Protein AF-A0A1B9LQI2-F1 (afdb_monomer)

Radius of gyration: 44.25 Å; Cα contacts (8 Å, |Δi|>4): 210; chains: 1; bounding box: 70×58×114 Å

Foldseek 3Di:
DEEAEEEDEPVCQVCVVVVNDFKDKDQCPPVDDQFYKYWYFYAYPVRDGPVDTFIWGQHDKDDDCVPDPPRMIMTGIDGPVPPPPPDPPPPPVNVVVVVVQVVQVWDDPDPPDTDGPDDDPPPPCVVVVVVVVVCVCPPLLVVLLVVLVVLVVVLVVVVVDPPPDDDDDDDDPSVVCVVVSNVVSVVSNVPDD

Mean predicted aligned error: 19.71 Å

Nearest PDB structures (foldseek):
  3iuw-assembly1_A  TM=9.627E-01  e=7.966E-10  Enterococcus faecalis V583
  5x11-assembly4_G  TM=3.127E-01  e=9.256E+00  Bacillus spizizenii str. W23
  5x11-assembly2_E  TM=3.122E-01  e=8.114E+00  Bacillus spizizenii str. W23

Secondary structure (DSSP, 8-state):
--EEEEEEEHHHHHHHHTT---EEEEE-TT---TT-EEEEEEE-TTS-EEEEEEEEEEEEEE--TTTS-TTEEEEEEEEHHHHSS------HHHHHHHHHHHHTT-B--SSS-PBP-PPSPP-TTHHHHHHHHHHHHTSHHHHHHHHHHHHHHHHHHHHH---S---SSS--HHHHTHHHHHHHHHHHHH---

Structure (mmCIF, N/CA/C/O backbone):
data_AF-A0A1B9LQI2-F1
#
_entry.id   AF-A0A1B9LQI2-F1
#
loop_
_atom_site.group_PDB
_atom_site.id
_atom_site.type_symbol
_atom_site.label_atom_id
_atom_site.label_alt_id
_atom_site.label_comp_id
_atom_site.label_asym_id
_atom_site.label_entity_id
_atom_site.label_seq_id
_atom_site.pdbx_PDB_ins_code
_atom_site.Cartn_x
_atom_site.Cartn_y
_atom_site.Cartn_z
_atom_site.occupancy
_atom_site.B_iso_or_equiv
_atom_site.auth_seq_id
_atom_site.auth_comp_id
_atom_site.auth_asym_id
_atom_site.auth_atom_id
_atom_site.pdbx_PDB_model_num
ATOM 1 N N . MET A 1 1 ? 12.507 -16.872 -17.945 1.00 84.25 1 MET A N 1
ATOM 2 C CA . MET A 1 1 ? 12.193 -16.373 -16.600 1.00 84.25 1 MET A CA 1
ATOM 3 C C . MET A 1 1 ? 13.495 -16.280 -15.840 1.00 84.25 1 MET A C 1
ATOM 5 O O . MET A 1 1 ? 14.092 -17.310 -15.546 1.00 84.25 1 MET A O 1
ATOM 9 N N . THR A 1 2 ? 13.942 -15.056 -15.605 1.00 96.06 2 THR A N 1
ATOM 10 C CA . THR A 1 2 ? 15.149 -14.733 -14.842 1.00 96.06 2 THR A CA 1
ATOM 11 C C . THR A 1 2 ? 14.741 -13.987 -13.575 1.00 96.06 2 THR A C 1
ATOM 13 O O . THR A 1 2 ? 13.750 -13.257 -13.581 1.00 96.06 2 THR A O 1
ATOM 16 N N . THR A 1 3 ? 15.487 -14.176 -12.489 1.00 97.19 3 THR A N 1
ATOM 17 C CA . THR A 1 3 ? 15.272 -13.447 -11.234 1.00 97.19 3 THR A CA 1
ATOM 18 C C . THR A 1 3 ? 16.274 -12.306 -11.121 1.00 97.19 3 THR A C 1
ATOM 20 O O . THR A 1 3 ? 17.477 -12.525 -11.244 1.00 97.19 3 THR A O 1
ATOM 23 N N . HIS A 1 4 ? 15.782 -11.098 -10.857 1.00 97.44 4 HIS A N 1
ATOM 24 C CA . HIS A 1 4 ? 16.580 -9.882 -10.733 1.00 97.44 4 HIS A CA 1
ATOM 25 C C . HIS A 1 4 ? 16.456 -9.312 -9.319 1.00 97.44 4 HIS A C 1
ATOM 27 O O . HIS A 1 4 ? 15.359 -8.966 -8.880 1.00 97.44 4 HIS A O 1
ATOM 33 N N . GLU A 1 5 ? 17.575 -9.173 -8.609 1.00 97.12 5 GLU A N 1
ATOM 34 C CA . GLU A 1 5 ? 17.610 -8.471 -7.322 1.00 97.12 5 GLU A CA 1
ATOM 35 C C . GLU A 1 5 ? 17.774 -6.967 -7.533 1.00 97.12 5 GLU A C 1
ATOM 37 O O . GLU A 1 5 ? 18.750 -6.501 -8.129 1.00 97.12 5 GLU A O 1
ATOM 42 N N . LEU A 1 6 ? 16.830 -6.188 -7.014 1.00 97.19 6 LEU A N 1
ATOM 43 C CA . LEU A 1 6 ? 16.778 -4.743 -7.190 1.00 97.19 6 LEU A CA 1
ATOM 44 C C . LEU A 1 6 ? 16.562 -4.052 -5.847 1.00 97.19 6 LEU A C 1
ATOM 46 O O . LEU A 1 6 ? 15.897 -4.570 -4.959 1.00 97.19 6 LEU A O 1
ATOM 50 N N . LYS A 1 7 ? 17.107 -2.847 -5.693 1.00 97.38 7 LYS A N 1
ATOM 51 C CA . LYS A 1 7 ? 16.813 -1.984 -4.541 1.00 97.38 7 LYS A CA 1
ATOM 52 C C . LYS A 1 7 ? 15.539 -1.180 -4.786 1.00 97.38 7 LYS A C 1
ATOM 54 O O . LYS A 1 7 ? 15.323 -0.738 -5.914 1.00 97.38 7 LYS A O 1
ATOM 59 N N . ILE A 1 8 ? 14.760 -0.928 -3.740 1.00 97.56 8 ILE A N 1
ATOM 60 C CA . ILE A 1 8 ? 13.604 -0.023 -3.742 1.00 97.56 8 ILE A CA 1
ATOM 61 C C . ILE A 1 8 ? 13.609 0.810 -2.461 1.00 97.56 8 ILE A C 1
ATOM 63 O O . ILE A 1 8 ? 13.867 0.290 -1.381 1.00 97.56 8 ILE A O 1
ATOM 67 N N . LYS A 1 9 ? 13.347 2.113 -2.568 1.00 96.44 9 LYS A N 1
ATOM 68 C CA . LYS A 1 9 ? 13.274 2.987 -1.391 1.00 96.44 9 LYS A CA 1
ATOM 69 C C . LYS A 1 9 ? 12.081 2.611 -0.508 1.00 96.44 9 LYS A C 1
ATOM 71 O O . LYS A 1 9 ? 11.015 2.297 -1.041 1.00 96.44 9 LYS A O 1
ATOM 76 N N . SER A 1 10 ? 12.232 2.743 0.810 1.00 93.88 10 SER A N 1
ATOM 77 C CA . SER A 1 10 ? 11.154 2.523 1.788 1.00 93.88 10 SER A CA 1
ATOM 78 C C . SER A 1 10 ? 9.843 3.238 1.448 1.00 93.88 10 SER A C 1
ATOM 80 O O . SER A 1 10 ? 8.774 2.661 1.627 1.00 93.88 10 SER A O 1
ATOM 82 N N . GLU A 1 11 ? 9.912 4.452 0.886 1.00 93.25 11 GLU A N 1
ATOM 83 C CA . GLU A 1 11 ? 8.728 5.238 0.496 1.00 93.25 11 GLU A CA 1
ATOM 84 C C . GLU A 1 11 ? 7.817 4.521 -0.517 1.00 93.25 11 GLU A C 1
ATOM 86 O O . GLU A 1 11 ? 6.607 4.701 -0.469 1.00 93.25 11 GLU A O 1
ATOM 91 N N . TYR A 1 12 ? 8.371 3.665 -1.385 1.00 95.31 12 TYR A N 1
ATOM 92 C CA . TYR A 1 12 ? 7.601 2.916 -2.387 1.00 95.31 12 TYR A CA 1
ATOM 93 C C . TYR A 1 12 ? 7.418 1.442 -2.030 1.00 95.31 12 TYR A C 1
ATOM 95 O O . TYR A 1 12 ? 6.529 0.785 -2.569 1.00 95.31 12 TYR A O 1
ATOM 103 N N . PHE A 1 13 ? 8.269 0.900 -1.155 1.00 95.44 13 PHE A N 1
ATOM 104 C CA . PHE A 1 13 ? 8.272 -0.520 -0.813 1.00 95.44 13 PHE A CA 1
ATOM 105 C C . PHE A 1 13 ? 6.907 -0.981 -0.293 1.00 95.44 13 PHE A C 1
ATOM 107 O O . PHE A 1 13 ? 6.336 -1.948 -0.802 1.00 95.44 13 PHE A O 1
ATOM 114 N N . MET A 1 14 ? 6.344 -0.242 0.667 1.00 92.94 14 MET A N 1
ATOM 115 C CA . MET A 1 14 ? 5.053 -0.591 1.260 1.00 92.94 14 MET A CA 1
ATOM 116 C C . MET A 1 14 ? 3.894 -0.511 0.269 1.00 92.94 14 MET A C 1
ATOM 118 O O . MET A 1 14 ? 2.940 -1.272 0.412 1.00 92.94 14 MET A O 1
ATOM 122 N N . ASP A 1 15 ? 3.968 0.351 -0.744 1.00 94.62 15 ASP A N 1
ATOM 123 C CA . ASP A 1 15 ? 2.927 0.447 -1.769 1.00 94.62 15 ASP A CA 1
ATOM 124 C C . ASP A 1 15 ? 2.961 -0.744 -2.725 1.00 94.62 15 ASP A C 1
ATOM 126 O O . ASP A 1 15 ? 1.906 -1.195 -3.168 1.00 94.62 15 ASP A O 1
ATOM 130 N N . VAL A 1 16 ? 4.146 -1.297 -3.009 1.00 94.62 16 VAL A N 1
ATOM 131 C CA . VAL A 1 16 ? 4.265 -2.554 -3.764 1.00 94.62 16 VAL A CA 1
ATOM 132 C C . VAL A 1 16 ? 3.727 -3.720 -2.935 1.00 94.62 16 VAL A C 1
ATOM 134 O O . VAL A 1 16 ? 2.929 -4.509 -3.433 1.00 94.62 16 VAL A O 1
ATOM 137 N N . VAL A 1 17 ? 4.099 -3.807 -1.651 1.00 91.38 17 VAL A N 1
ATOM 138 C CA . VAL A 1 17 ? 3.619 -4.862 -0.736 1.00 91.38 17 VAL A CA 1
ATOM 139 C C . VAL A 1 17 ? 2.097 -4.822 -0.569 1.00 91.38 17 VAL A C 1
ATOM 141 O O . VAL A 1 17 ? 1.452 -5.867 -0.546 1.00 91.38 17 VAL A O 1
ATOM 144 N N . LYS A 1 18 ? 1.508 -3.624 -0.483 1.00 89.62 18 LYS A N 1
ATOM 145 C CA . LYS A 1 18 ? 0.052 -3.415 -0.392 1.00 89.62 18 LYS A CA 1
ATOM 146 C C . LYS A 1 18 ? -0.673 -3.533 -1.733 1.00 89.62 18 LYS A C 1
ATOM 148 O O . LYS A 1 18 ? -1.874 -3.288 -1.781 1.00 89.62 18 LYS A O 1
ATOM 153 N N . ASP A 1 19 ? 0.040 -3.877 -2.804 1.00 90.69 19 ASP A N 1
ATOM 154 C CA . ASP A 1 19 ? -0.514 -4.030 -4.149 1.00 90.69 19 ASP A CA 1
ATOM 155 C C . ASP A 1 19 ? -1.118 -2.732 -4.734 1.00 90.69 19 ASP A C 1
ATOM 157 O O . ASP A 1 19 ? -1.945 -2.768 -5.641 1.00 90.69 19 ASP A O 1
ATOM 161 N N . ILE A 1 20 ? -0.689 -1.571 -4.226 1.00 93.56 20 ILE A N 1
ATOM 162 C CA . ILE A 1 20 ? -1.109 -0.233 -4.675 1.00 93.56 20 ILE A CA 1
ATOM 163 C C . ILE A 1 20 ? -0.245 0.216 -5.858 1.00 93.56 20 ILE A C 1
ATOM 165 O O . ILE A 1 20 ? -0.753 0.695 -6.872 1.00 93.56 20 ILE A O 1
ATOM 169 N N . LYS A 1 21 ? 1.076 0.049 -5.748 1.00 94.88 21 LYS A N 1
ATOM 170 C CA . LYS A 1 21 ? 2.028 0.390 -6.808 1.00 94.88 21 LYS A CA 1
ATOM 171 C C . LYS A 1 21 ? 2.207 -0.802 -7.746 1.00 94.88 21 LYS A C 1
ATOM 173 O O . LYS A 1 21 ? 2.798 -1.811 -7.376 1.00 94.88 21 LYS A O 1
ATOM 178 N N . LYS A 1 22 ? 1.725 -0.642 -8.980 1.00 95.81 22 LYS A N 1
ATOM 179 C CA . LYS A 1 22 ? 1.676 -1.687 -10.021 1.00 95.81 22 LYS A CA 1
ATOM 180 C C . LYS A 1 22 ? 2.696 -1.536 -11.147 1.00 95.81 22 LYS A C 1
ATOM 182 O O . LYS A 1 22 ? 2.721 -2.349 -12.065 1.00 95.81 22 LYS A O 1
ATOM 187 N N . ALA A 1 23 ? 3.521 -0.495 -11.108 1.00 96.69 23 ALA A N 1
ATOM 188 C CA . ALA A 1 23 ? 4.497 -0.219 -12.154 1.00 96.69 23 ALA A CA 1
ATOM 189 C C . ALA A 1 23 ? 5.829 0.239 -11.562 1.00 96.69 23 ALA A C 1
ATOM 191 O O . ALA A 1 23 ? 5.850 0.984 -10.579 1.00 96.69 23 ALA A O 1
ATOM 192 N N . GLU A 1 24 ? 6.930 -0.168 -12.189 1.00 96.62 24 GLU A N 1
ATOM 193 C CA . GLU A 1 24 ? 8.293 0.202 -11.827 1.00 96.62 24 GLU A CA 1
ATOM 194 C C . GLU A 1 24 ? 9.063 0.683 -13.059 1.00 96.62 24 GLU A C 1
ATOM 196 O O . GLU A 1 24 ? 9.094 0.006 -14.078 1.00 96.62 24 GLU A O 1
ATOM 201 N N . ILE A 1 25 ? 9.702 1.848 -12.969 1.00 97.06 25 ILE A N 1
ATOM 202 C CA . ILE A 1 25 ? 10.502 2.404 -14.067 1.00 97.06 25 ILE A CA 1
ATOM 203 C C . ILE A 1 25 ? 11.969 2.055 -13.826 1.00 97.06 25 ILE A C 1
ATOM 205 O O . ILE A 1 25 ? 12.507 2.330 -12.750 1.00 97.06 25 ILE A O 1
ATOM 209 N N . ARG A 1 26 ? 12.629 1.451 -14.818 1.00 97.44 26 ARG A N 1
ATOM 210 C CA . ARG A 1 26 ? 14.031 1.019 -14.726 1.00 97.44 26 ARG A CA 1
ATOM 211 C C . ARG A 1 26 ? 14.768 1.241 -16.032 1.00 97.44 26 ARG A C 1
ATOM 213 O O . ARG A 1 26 ? 14.195 1.077 -17.098 1.00 97.44 26 ARG A O 1
ATOM 220 N N . TYR A 1 27 ? 16.058 1.543 -15.934 1.00 97.56 27 TYR A N 1
ATOM 221 C CA . TYR A 1 27 ? 16.954 1.420 -17.077 1.00 97.56 27 TYR A CA 1
ATOM 222 C C . TYR A 1 27 ? 17.078 -0.063 -17.455 1.00 97.56 27 TYR A C 1
ATOM 224 O O . TYR A 1 27 ? 17.241 -0.903 -16.568 1.00 97.56 27 TYR A O 1
ATOM 232 N N . ASN A 1 28 ? 16.963 -0.393 -18.739 1.00 97.00 28 ASN A N 1
ATOM 233 C CA . ASN A 1 28 ? 16.928 -1.766 -19.240 1.00 97.00 28 ASN A CA 1
ATOM 234 C C . ASN A 1 28 ? 18.340 -2.354 -19.443 1.00 97.00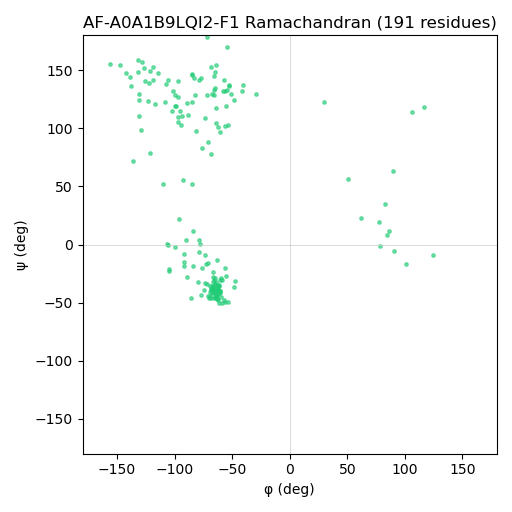 28 ASN A C 1
ATOM 236 O O . ASN A 1 28 ? 18.672 -2.881 -20.501 1.00 97.00 28 ASN A O 1
ATOM 240 N N . ASP A 1 29 ? 19.181 -2.286 -18.409 1.00 96.69 29 ASP A N 1
ATOM 241 C CA . ASP A 1 29 ? 20.528 -2.883 -18.366 1.00 96.69 29 ASP A CA 1
ATOM 242 C C . ASP A 1 29 ? 20.525 -4.413 -18.240 1.00 96.69 29 ASP A C 1
ATOM 244 O O . ASP A 1 29 ? 21.543 -5.065 -18.470 1.00 96.69 29 ASP A O 1
ATOM 248 N N . ARG A 1 30 ? 19.388 -4.988 -17.844 1.00 95.94 30 ARG A N 1
ATOM 249 C CA . ARG A 1 30 ? 19.225 -6.422 -17.570 1.00 95.94 30 ARG A CA 1
ATOM 250 C C . ARG A 1 30 ? 18.434 -7.165 -18.645 1.00 95.94 30 ARG A C 1
ATOM 252 O O . ARG A 1 30 ? 18.239 -8.371 -18.502 1.00 95.94 30 ARG A O 1
ATOM 259 N N . ASN A 1 31 ? 17.997 -6.471 -19.702 1.00 96.00 31 ASN A N 1
ATOM 260 C CA . ASN A 1 31 ? 17.123 -7.014 -20.744 1.00 96.00 31 ASN A CA 1
ATOM 261 C C . ASN A 1 31 ? 15.883 -7.701 -20.140 1.00 96.00 31 ASN A C 1
ATOM 263 O O . ASN A 1 31 ? 15.671 -8.900 -20.343 1.00 96.00 31 ASN A O 1
ATOM 267 N N . TYR A 1 32 ? 15.121 -6.954 -19.333 1.00 97.44 32 TYR A N 1
ATOM 268 C CA . TYR A 1 32 ? 13.946 -7.471 -18.628 1.00 97.44 32 TYR A CA 1
ATOM 269 C C . TYR A 1 32 ? 12.938 -8.069 -19.608 1.00 97.44 32 TYR A C 1
ATOM 271 O O . TYR A 1 32 ? 12.700 -7.521 -20.685 1.00 97.44 32 TYR A O 1
ATOM 279 N N . LYS A 1 33 ? 12.304 -9.175 -19.215 1.00 97.69 33 LYS A N 1
ATOM 280 C CA . LYS A 1 33 ? 11.271 -9.837 -20.018 1.00 97.69 33 LYS A CA 1
ATOM 281 C C . LYS A 1 33 ? 9.995 -10.049 -19.221 1.00 97.69 33 LYS A C 1
ATOM 283 O O . LYS A 1 33 ? 10.018 -10.218 -18.004 1.00 97.69 33 LYS A O 1
ATOM 288 N N . VAL A 1 34 ? 8.869 -10.088 -19.930 1.00 97.44 34 VAL A N 1
ATOM 289 C CA . VAL A 1 34 ? 7.602 -10.542 -19.347 1.00 97.44 34 VAL A CA 1
ATOM 290 C C . VAL A 1 34 ? 7.793 -11.952 -18.784 1.00 97.44 34 VAL A C 1
ATOM 292 O O . VAL A 1 34 ? 8.366 -12.827 -19.435 1.00 97.44 34 VAL A O 1
ATOM 295 N N . GLY A 1 35 ? 7.334 -12.152 -17.553 1.00 95.88 35 GLY A N 1
ATOM 296 C CA . GLY A 1 35 ? 7.522 -13.372 -16.780 1.00 95.88 35 GLY A CA 1
ATOM 297 C C . GLY A 1 35 ? 8.778 -13.394 -15.907 1.00 95.88 35 GLY A C 1
ATOM 298 O O . GLY A 1 35 ? 8.939 -14.345 -15.150 1.00 95.88 35 GLY A O 1
ATOM 299 N N . ASP A 1 36 ? 9.661 -12.393 -15.975 1.00 97.50 36 ASP A N 1
ATOM 300 C CA . ASP A 1 36 ? 10.794 -12.290 -15.050 1.00 97.50 36 ASP A CA 1
ATOM 301 C C . ASP A 1 36 ? 10.340 -11.975 -13.621 1.00 97.50 36 ASP A C 1
ATOM 303 O O . ASP A 1 36 ? 9.307 -11.342 -13.394 1.00 97.50 36 ASP A O 1
ATOM 307 N N . ILE A 1 37 ? 11.142 -12.405 -12.649 1.00 97.00 37 ILE A N 1
ATOM 308 C CA . ILE A 1 37 ? 10.896 -12.187 -11.225 1.00 97.00 37 ILE A CA 1
ATOM 309 C C . ILE A 1 37 ? 11.777 -11.037 -10.748 1.00 97.00 37 ILE A C 1
ATOM 311 O O . ILE A 1 37 ? 12.983 -11.037 -10.984 1.00 97.00 37 ILE A O 1
ATOM 315 N N . LEU A 1 38 ? 11.197 -10.079 -10.030 1.00 97.25 38 LEU A N 1
ATOM 316 C CA . LEU A 1 38 ? 11.942 -9.028 -9.345 1.00 97.25 38 LEU A CA 1
ATOM 317 C C . LEU A 1 38 ? 11.888 -9.276 -7.839 1.00 97.25 38 LEU A C 1
ATOM 319 O O . LEU A 1 38 ? 10.807 -9.329 -7.248 1.00 97.25 38 LEU A O 1
ATOM 323 N N . VAL A 1 39 ? 13.057 -9.398 -7.216 1.00 96.69 39 VAL A N 1
ATOM 324 C CA . VAL A 1 39 ? 13.205 -9.384 -5.758 1.00 96.69 39 VAL A CA 1
ATOM 325 C C . VAL A 1 39 ? 13.586 -7.966 -5.361 1.00 96.69 39 VAL A C 1
ATOM 327 O O . VAL A 1 39 ? 14.702 -7.510 -5.617 1.00 96.69 39 VAL A O 1
ATOM 330 N N . LEU A 1 40 ? 12.631 -7.239 -4.789 1.00 97.25 40 LEU A N 1
ATOM 331 C CA . LEU A 1 40 ? 12.806 -5.847 -4.404 1.00 97.25 40 LEU A CA 1
ATOM 332 C C . LEU A 1 40 ? 13.241 -5.781 -2.940 1.00 97.25 40 LEU A C 1
ATOM 334 O O . LEU A 1 40 ? 12.454 -6.077 -2.046 1.00 97.25 40 LEU A O 1
ATOM 338 N N . HIS A 1 41 ? 14.485 -5.381 -2.702 1.00 97.75 41 HIS A N 1
ATOM 339 C CA . HIS A 1 41 ? 15.047 -5.162 -1.373 1.00 97.75 41 HIS A CA 1
ATOM 340 C C . HIS A 1 41 ? 14.805 -3.724 -0.935 1.00 97.75 41 HIS A C 1
ATOM 342 O O . HIS A 1 41 ? 15.265 -2.785 -1.595 1.00 97.75 41 HIS A O 1
ATOM 348 N N . GLU A 1 42 ? 14.125 -3.559 0.193 1.00 98.12 42 GLU A N 1
ATOM 349 C CA . GLU A 1 42 ? 13.905 -2.251 0.788 1.00 98.12 42 GLU A CA 1
ATOM 350 C C . GLU A 1 42 ? 15.237 -1.629 1.230 1.00 98.12 42 GLU A C 1
ATOM 352 O O . GLU A 1 42 ? 16.077 -2.285 1.858 1.00 98.12 42 GLU A O 1
ATOM 357 N N . ILE A 1 43 ? 15.417 -0.348 0.901 1.00 97.62 43 ILE A N 1
ATOM 358 C CA . ILE A 1 43 ? 16.516 0.481 1.390 1.00 97.62 43 ILE A CA 1
ATOM 359 C C . ILE A 1 43 ? 16.009 1.679 2.191 1.00 97.62 43 ILE A C 1
ATOM 361 O O . ILE A 1 43 ? 15.020 2.312 1.811 1.00 97.62 43 ILE A O 1
ATOM 365 N N . ASP A 1 44 ? 16.738 2.006 3.257 1.00 94.50 44 ASP A N 1
ATOM 366 C CA . ASP A 1 44 ? 16.513 3.193 4.079 1.00 94.50 44 ASP A CA 1
ATOM 367 C C . ASP A 1 44 ? 16.930 4.493 3.354 1.00 94.50 44 ASP A C 1
ATOM 369 O O . ASP A 1 44 ? 17.443 4.486 2.229 1.00 94.50 44 ASP A O 1
ATOM 373 N N . GLY A 1 45 ? 16.732 5.639 4.016 1.00 93.56 45 GLY A N 1
ATOM 374 C CA . GLY A 1 45 ? 17.133 6.953 3.492 1.00 93.56 45 GLY A CA 1
ATOM 375 C C . GLY A 1 45 ? 18.645 7.128 3.284 1.00 93.56 45 GLY A C 1
ATOM 376 O O . GLY A 1 45 ? 19.059 8.061 2.600 1.00 93.56 45 GLY A O 1
ATOM 377 N N . HIS A 1 46 ? 19.465 6.229 3.829 1.00 93.50 46 HIS A N 1
ATOM 378 C CA . HIS A 1 46 ? 20.920 6.206 3.680 1.00 93.50 46 HIS A CA 1
ATOM 379 C C . HIS A 1 46 ? 21.388 5.194 2.617 1.00 93.50 46 HIS A C 1
ATOM 381 O O . HIS A 1 46 ? 22.579 5.111 2.323 1.00 93.50 46 HIS A O 1
ATOM 387 N N . GLY A 1 47 ? 20.462 4.450 2.002 1.00 91.75 47 GLY A N 1
ATOM 388 C CA . GLY A 1 47 ? 20.741 3.459 0.965 1.00 91.75 47 GLY A CA 1
ATOM 389 C C . GLY A 1 47 ? 21.130 2.070 1.482 1.00 91.75 47 GLY A C 1
ATOM 390 O O . GLY A 1 47 ? 21.509 1.209 0.671 1.00 91.75 47 GLY A O 1
ATOM 391 N N . ASN A 1 48 ? 21.021 1.832 2.792 1.00 95.06 48 ASN A N 1
ATOM 392 C CA . ASN A 1 48 ? 21.285 0.539 3.415 1.00 95.06 48 ASN A CA 1
ATOM 393 C C . ASN A 1 48 ? 20.058 -0.363 3.303 1.00 95.06 48 ASN A C 1
ATOM 395 O O . ASN A 1 48 ? 18.927 0.099 3.424 1.00 95.06 48 ASN A O 1
ATOM 399 N N . ARG A 1 49 ? 20.276 -1.666 3.097 1.00 95.31 49 ARG A N 1
ATOM 400 C CA . ARG A 1 49 ? 19.184 -2.647 3.115 1.00 95.31 49 ARG A CA 1
ATOM 401 C C . ARG A 1 49 ? 18.606 -2.728 4.531 1.00 95.31 49 ARG A C 1
ATOM 403 O O . ARG A 1 49 ? 19.360 -2.951 5.473 1.00 95.31 49 ARG A O 1
ATOM 410 N N . THR A 1 50 ? 17.288 -2.610 4.666 1.00 95.81 50 THR A N 1
ATOM 411 C CA . THR A 1 50 ? 16.595 -2.769 5.963 1.00 95.81 50 THR A CA 1
ATOM 412 C C . THR A 1 50 ? 16.473 -4.239 6.377 1.00 95.81 50 THR A C 1
ATOM 414 O O . THR A 1 50 ? 16.270 -4.545 7.547 1.00 95.81 50 THR A O 1
ATOM 417 N N . GLY A 1 51 ? 16.597 -5.151 5.406 1.00 94.81 51 GLY A N 1
ATOM 418 C CA . GLY A 1 51 ? 16.337 -6.584 5.554 1.00 94.81 51 GLY A CA 1
ATOM 419 C C . GLY A 1 51 ? 14.978 -7.008 4.995 1.00 94.81 51 GLY A C 1
ATOM 420 O O . GLY A 1 51 ? 14.789 -8.187 4.704 1.00 94.81 51 GLY A O 1
ATOM 421 N N . ASN A 1 52 ? 14.062 -6.065 4.759 1.00 94.81 52 ASN A N 1
ATOM 422 C CA . ASN A 1 52 ? 12.778 -6.365 4.135 1.00 94.81 52 ASN A CA 1
ATOM 423 C C . ASN A 1 52 ? 12.929 -6.555 2.621 1.00 94.81 52 ASN A C 1
ATOM 425 O O . ASN A 1 52 ? 13.701 -5.858 1.952 1.00 94.81 52 ASN A O 1
ATOM 429 N N . GLN A 1 53 ? 12.159 -7.491 2.067 1.00 96.00 53 GLN A N 1
ATOM 430 C CA . GLN A 1 53 ? 12.079 -7.709 0.627 1.00 96.00 53 GLN A CA 1
ATOM 431 C C . GLN A 1 53 ? 10.691 -8.187 0.201 1.00 96.00 53 GLN A C 1
ATOM 433 O O . GLN A 1 53 ? 9.975 -8.812 0.983 1.00 96.00 53 GLN A O 1
ATOM 438 N N . CYS A 1 54 ? 10.326 -7.929 -1.051 1.00 94.31 54 CYS A N 1
ATOM 439 C CA . CYS A 1 54 ? 9.133 -8.494 -1.675 1.00 94.31 54 CYS A CA 1
ATOM 440 C C . CYS A 1 54 ? 9.460 -9.063 -3.059 1.00 94.31 54 CYS A C 1
ATOM 442 O O . CYS A 1 54 ? 10.484 -8.735 -3.660 1.00 94.31 54 CYS A O 1
ATOM 444 N N . THR A 1 55 ? 8.612 -9.970 -3.544 1.00 95.69 55 THR A N 1
ATOM 445 C CA . THR A 1 55 ? 8.814 -10.670 -4.817 1.00 95.69 55 THR A CA 1
ATOM 446 C C . THR A 1 55 ? 7.620 -10.450 -5.728 1.00 95.69 55 THR A C 1
ATOM 448 O O . THR A 1 55 ? 6.486 -10.781 -5.376 1.00 95.69 55 THR A O 1
ATOM 451 N N . VAL A 1 56 ? 7.895 -9.916 -6.913 1.00 95.81 56 VAL A N 1
ATOM 452 C CA . VAL A 1 56 ? 6.890 -9.602 -7.931 1.00 95.81 56 VAL A CA 1
ATOM 453 C C . VAL A 1 56 ? 7.278 -10.213 -9.272 1.00 95.81 56 VAL A C 1
ATOM 455 O O . VAL A 1 56 ? 8.451 -10.489 -9.517 1.00 95.81 56 VAL A O 1
ATOM 458 N N . ILE A 1 57 ? 6.296 -10.420 -10.144 1.00 96.69 57 ILE A N 1
ATOM 459 C CA . ILE A 1 57 ? 6.508 -10.833 -11.535 1.00 96.69 57 ILE A CA 1
ATOM 460 C C . ILE A 1 57 ? 6.259 -9.670 -12.475 1.00 96.69 57 ILE A C 1
ATOM 462 O O . ILE A 1 57 ? 5.315 -8.905 -12.282 1.00 96.69 57 ILE A O 1
ATOM 466 N N . VAL A 1 58 ? 7.081 -9.571 -13.512 1.00 97.44 58 VAL A N 1
ATOM 467 C CA . VAL A 1 58 ? 6.862 -8.645 -14.618 1.00 97.44 58 VAL A CA 1
ATOM 468 C C . VAL A 1 58 ? 5.723 -9.183 -15.482 1.00 97.44 58 VAL A C 1
ATOM 470 O O . VAL A 1 58 ? 5.881 -10.190 -16.170 1.00 97.44 58 VAL A O 1
ATOM 473 N N . SER A 1 59 ? 4.561 -8.538 -15.439 1.00 96.88 59 SER A N 1
ATOM 474 C CA . SER A 1 59 ? 3.374 -8.941 -16.204 1.00 96.88 59 SER A CA 1
ATOM 475 C C . SER A 1 59 ? 3.312 -8.299 -17.589 1.00 96.88 59 SER A C 1
ATOM 477 O O . SER A 1 59 ? 2.758 -8.886 -18.515 1.00 96.88 59 SER A O 1
ATOM 479 N N . HIS A 1 60 ? 3.905 -7.117 -17.744 1.00 97.81 60 HIS A N 1
ATOM 480 C CA . HIS A 1 60 ? 3.955 -6.366 -18.994 1.00 97.81 60 HIS A CA 1
ATOM 481 C C . HIS A 1 60 ? 5.162 -5.416 -18.986 1.00 97.81 60 HIS A C 1
ATOM 483 O O . HIS A 1 60 ? 5.647 -5.034 -17.920 1.00 97.81 60 HIS A O 1
ATOM 489 N N . ILE A 1 61 ? 5.655 -5.048 -20.170 1.00 98.00 61 ILE A N 1
ATOM 490 C CA . ILE A 1 61 ? 6.751 -4.090 -20.342 1.00 98.00 61 ILE A CA 1
ATOM 491 C C . ILE A 1 61 ? 6.329 -3.058 -21.382 1.00 98.00 61 ILE A C 1
ATOM 493 O O . ILE A 1 61 ? 5.987 -3.424 -22.502 1.00 98.00 61 ILE A O 1
ATOM 497 N N . LEU A 1 62 ? 6.383 -1.781 -21.006 1.00 97.56 62 LEU A N 1
ATOM 498 C CA . LEU A 1 62 ? 6.334 -0.668 -21.948 1.00 97.56 62 LEU A CA 1
ATOM 499 C C . LEU A 1 62 ? 7.762 -0.174 -22.193 1.00 97.56 62 LEU A C 1
ATOM 501 O O . LEU A 1 62 ? 8.432 0.275 -21.260 1.00 97.56 62 LEU A O 1
ATOM 505 N N . ASP A 1 63 ? 8.193 -0.256 -23.445 1.00 95.81 63 ASP A N 1
ATOM 506 C CA . ASP A 1 63 ? 9.461 0.268 -23.954 1.00 95.81 63 ASP A CA 1
ATOM 507 C C . ASP A 1 63 ? 9.134 1.261 -25.072 1.00 95.81 63 ASP A C 1
ATOM 509 O O . ASP A 1 63 ? 9.097 0.912 -26.251 1.00 95.81 63 ASP A O 1
ATOM 513 N N . ASP A 1 64 ? 8.743 2.469 -24.668 1.00 94.38 64 ASP A N 1
ATOM 514 C CA . ASP A 1 64 ? 8.300 3.523 -25.576 1.00 94.38 64 ASP A CA 1
ATOM 515 C C . ASP A 1 64 ? 9.020 4.828 -25.238 1.00 94.38 64 ASP A C 1
ATOM 517 O O . ASP A 1 64 ? 8.797 5.432 -24.184 1.00 94.38 64 ASP A O 1
ATOM 521 N N . THR A 1 65 ? 9.903 5.249 -26.141 1.00 92.19 65 THR A N 1
AT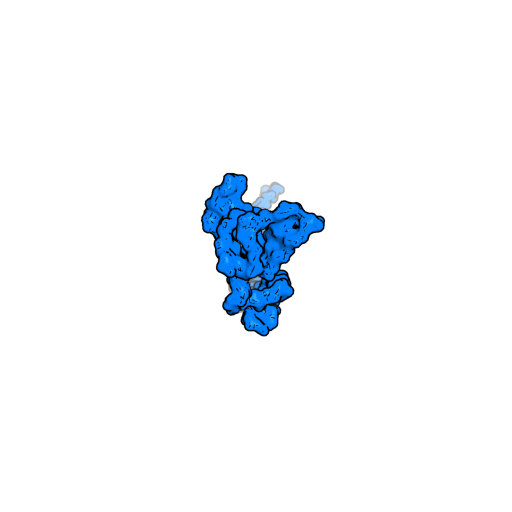OM 522 C CA . THR A 1 65 ? 10.744 6.437 -25.985 1.00 92.19 65 THR A CA 1
ATOM 523 C C . THR A 1 65 ? 9.979 7.752 -26.142 1.00 92.19 65 THR A C 1
ATOM 525 O O . THR A 1 65 ? 10.527 8.808 -25.826 1.00 92.19 65 THR A O 1
ATOM 528 N N . GLU A 1 66 ? 8.715 7.720 -26.583 1.00 94.69 66 GLU A N 1
ATOM 529 C CA . GLU A 1 66 ? 7.828 8.888 -26.560 1.00 94.69 66 GLU A CA 1
ATOM 530 C C . GLU A 1 66 ? 7.468 9.275 -25.117 1.00 94.69 66 GLU A C 1
ATOM 532 O O . GLU A 1 66 ? 7.429 10.457 -24.766 1.00 94.69 66 GLU A O 1
ATOM 537 N N . TYR A 1 67 ? 7.256 8.274 -24.257 1.00 93.62 67 TYR A N 1
ATOM 538 C CA . TYR A 1 67 ? 6.821 8.459 -22.869 1.00 93.62 67 TYR A CA 1
ATOM 539 C C . TYR A 1 67 ? 7.940 8.249 -21.845 1.00 93.62 67 TYR A C 1
ATOM 541 O O . TYR A 1 67 ? 7.854 8.739 -20.715 1.00 93.62 67 TYR A O 1
ATOM 549 N N . LEU A 1 68 ? 8.986 7.511 -22.215 1.00 95.50 68 LEU A N 1
ATOM 550 C CA . LEU A 1 68 ? 10.108 7.155 -21.355 1.00 95.50 68 LEU A CA 1
ATOM 551 C C . LEU A 1 68 ? 11.416 7.710 -21.917 1.00 95.50 68 LEU A C 1
ATOM 553 O O . LEU A 1 68 ? 11.591 7.899 -23.115 1.00 95.50 68 LEU A O 1
ATOM 557 N N . ARG A 1 69 ? 12.380 7.966 -21.029 1.00 95.81 69 ARG A N 1
ATOM 558 C CA . ARG A 1 69 ? 13.734 8.332 -21.465 1.00 95.81 69 ARG A CA 1
ATOM 559 C C . ARG A 1 69 ? 14.372 7.158 -22.200 1.00 95.81 69 ARG A C 1
ATOM 561 O O . ARG A 1 69 ? 14.138 6.010 -21.838 1.00 95.81 69 ARG A O 1
ATOM 568 N N . GLU A 1 70 ? 15.237 7.456 -23.163 1.00 95.75 70 GLU A N 1
ATOM 569 C CA . GLU A 1 70 ? 15.968 6.433 -23.911 1.00 95.75 70 GLU A CA 1
ATOM 570 C C . GLU A 1 70 ? 16.662 5.428 -22.972 1.00 95.75 70 GLU A C 1
ATOM 572 O O . GLU A 1 70 ? 17.325 5.802 -21.998 1.00 95.75 70 GLU A O 1
ATOM 577 N N . GLY A 1 71 ? 16.444 4.138 -23.240 1.00 94.69 71 GLY A N 1
ATOM 578 C CA . GLY A 1 71 ? 16.954 3.025 -22.439 1.00 94.69 71 GLY A CA 1
ATOM 579 C C . GLY A 1 71 ? 16.186 2.737 -21.143 1.00 94.69 71 GLY A C 1
ATOM 580 O O . GLY A 1 71 ? 16.549 1.795 -20.439 1.00 94.69 71 GLY A O 1
ATOM 581 N N . TYR A 1 72 ? 15.141 3.497 -20.803 1.00 97.56 72 TYR A N 1
ATOM 582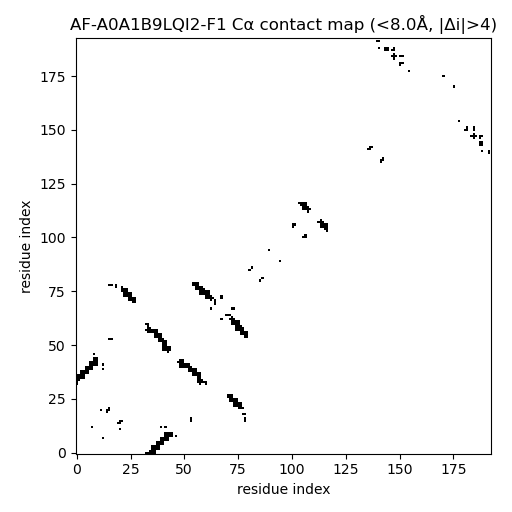 C CA . TYR A 1 72 ? 14.250 3.191 -19.681 1.00 97.56 72 TYR A CA 1
ATOM 583 C C . TYR A 1 72 ? 12.986 2.473 -20.140 1.00 97.56 72 TYR A C 1
ATOM 585 O O . TYR A 1 72 ? 12.362 2.846 -21.123 1.00 97.56 72 TYR A O 1
ATOM 593 N N . VAL A 1 73 ? 12.568 1.498 -19.339 1.00 98.00 73 VAL A N 1
ATOM 594 C CA . VAL A 1 73 ? 11.335 0.734 -19.512 1.00 98.00 73 VAL A CA 1
ATOM 595 C C . VAL A 1 73 ? 10.448 0.878 -18.283 1.00 98.00 73 VAL A C 1
ATOM 597 O O . VAL A 1 73 ? 10.932 1.030 -17.155 1.00 98.00 73 VAL A O 1
ATOM 600 N N . MET A 1 74 ? 9.139 0.804 -18.493 1.00 98.25 74 MET A N 1
ATOM 601 C CA . MET A 1 74 ? 8.169 0.638 -17.419 1.00 98.25 74 MET A CA 1
ATOM 602 C C . MET A 1 74 ? 7.787 -0.838 -17.331 1.00 98.25 74 MET A C 1
ATOM 604 O O . MET A 1 74 ? 7.242 -1.416 -18.268 1.00 98.25 74 MET A O 1
ATOM 608 N N . LEU A 1 75 ? 8.055 -1.441 -16.182 1.00 98.06 75 LEU A N 1
ATOM 609 C CA . LEU A 1 75 ? 7.705 -2.811 -15.850 1.00 98.06 75 LEU A CA 1
ATOM 610 C C . LEU A 1 75 ? 6.384 -2.793 -15.087 1.00 98.06 75 LEU A C 1
ATOM 612 O O . LEU A 1 75 ? 6.322 -2.277 -13.970 1.00 98.06 75 LEU A O 1
ATOM 616 N N . SER A 1 76 ? 5.327 -3.357 -15.660 1.00 97.88 76 SER A N 1
ATOM 617 C CA . SER A 1 76 ? 4.127 -3.681 -14.891 1.00 97.88 76 SER A CA 1
ATOM 618 C C . SER A 1 76 ? 4.438 -4.876 -13.997 1.00 97.88 76 SER A C 1
ATOM 620 O O . SER A 1 76 ? 4.970 -5.883 -14.468 1.00 97.88 76 SER A O 1
ATOM 622 N N . ILE A 1 77 ? 4.138 -4.751 -12.708 1.00 96.69 77 ILE A N 1
ATOM 623 C CA . ILE A 1 77 ? 4.489 -5.732 -11.684 1.00 96.69 77 ILE A CA 1
ATOM 624 C C . ILE A 1 77 ? 3.245 -6.234 -10.959 1.00 96.69 77 ILE A C 1
ATOM 626 O O . ILE A 1 77 ? 2.358 -5.458 -10.608 1.00 96.69 77 ILE A O 1
ATOM 630 N N . ASP A 1 78 ? 3.215 -7.536 -10.694 1.00 94.00 78 ASP A N 1
ATOM 631 C CA . ASP A 1 78 ? 2.181 -8.182 -9.890 1.00 94.00 78 ASP A CA 1
ATOM 632 C C . ASP A 1 78 ? 2.801 -8.985 -8.748 1.00 94.00 78 ASP A C 1
ATOM 634 O O . ASP A 1 78 ? 3.799 -9.685 -8.931 1.00 94.00 78 ASP A O 1
ATOM 638 N N . ASN A 1 79 ? 2.177 -8.941 -7.573 1.00 87.00 79 ASN A N 1
ATOM 639 C CA . ASN A 1 79 ? 2.571 -9.793 -6.457 1.00 87.00 79 ASN A CA 1
ATOM 640 C C . ASN A 1 79 ? 2.275 -11.267 -6.768 1.00 87.00 79 ASN A C 1
ATOM 642 O O . ASN A 1 79 ? 1.158 -11.633 -7.130 1.00 87.00 79 ASN A O 1
ATOM 646 N N . LEU A 1 80 ? 3.271 -12.141 -6.587 1.00 70.31 80 LEU A N 1
ATOM 647 C CA . LEU A 1 80 ? 3.087 -13.587 -6.780 1.00 70.31 80 LEU A CA 1
ATOM 648 C C . LEU A 1 80 ? 2.139 -14.192 -5.736 1.00 70.31 80 LEU A C 1
ATOM 650 O O . LEU A 1 80 ? 1.393 -15.119 -6.040 1.00 70.31 80 LEU A O 1
ATOM 654 N N . LEU A 1 81 ? 2.149 -13.639 -4.520 1.00 62.50 81 LEU A N 1
ATOM 655 C CA . LEU A 1 81 ? 1.377 -14.134 -3.378 1.00 62.50 81 LEU A CA 1
ATOM 656 C C . LEU A 1 81 ? -0.140 -13.978 -3.556 1.00 62.50 81 LEU A C 1
ATOM 658 O O . LEU A 1 81 ? -0.897 -14.727 -2.947 1.00 62.50 81 LEU A O 1
ATOM 662 N N . THR A 1 82 ? -0.597 -13.047 -4.397 1.00 53.78 82 THR A N 1
ATOM 663 C CA . THR A 1 82 ? -2.032 -12.835 -4.641 1.00 53.78 82 THR A CA 1
ATOM 664 C C . THR A 1 82 ? -2.600 -13.784 -5.702 1.00 53.78 82 THR A C 1
ATOM 666 O O . THR A 1 82 ? -3.809 -13.994 -5.737 1.00 53.78 82 THR A O 1
ATOM 669 N N . LYS A 1 83 ? -1.752 -14.401 -6.544 1.00 50.12 83 LYS A N 1
ATOM 670 C CA . LYS A 1 83 ? -2.181 -15.255 -7.669 1.00 50.12 83 LYS A CA 1
ATOM 671 C C . LYS A 1 83 ? -2.301 -16.749 -7.332 1.00 50.12 83 LYS A C 1
ATOM 673 O O . LYS A 1 83 ? -2.993 -17.462 -8.050 1.00 50.12 83 LYS A O 1
ATOM 678 N N . THR A 1 84 ? -1.693 -17.243 -6.251 1.00 43.81 84 THR A N 1
ATOM 679 C CA . THR A 1 84 ? -1.661 -18.684 -5.905 1.00 43.81 84 THR A CA 1
ATOM 680 C C . THR A 1 84 ? -2.882 -19.225 -5.148 1.00 43.81 84 THR A C 1
ATOM 682 O O . THR A 1 84 ? -2.857 -20.360 -4.688 1.00 43.81 84 THR A O 1
ATOM 685 N N . GLY A 1 85 ? -3.987 -18.484 -5.045 1.00 44.84 85 GLY A N 1
ATOM 686 C CA . GLY A 1 85 ? -5.229 -19.053 -4.504 1.00 44.84 85 GLY A CA 1
ATOM 687 C C . GLY A 1 85 ? -5.277 -19.192 -2.978 1.00 44.84 85 GLY A C 1
ATOM 688 O O . GLY A 1 85 ? -6.152 -19.885 -2.464 1.00 44.84 85 GLY A O 1
ATOM 689 N N . LEU A 1 86 ? -4.435 -18.465 -2.233 1.00 46.66 86 LEU A N 1
ATOM 690 C CA . LEU A 1 86 ? -4.826 -18.052 -0.884 1.00 46.66 86 LEU A CA 1
ATOM 691 C C . LEU A 1 86 ? -5.810 -16.887 -1.033 1.00 46.66 86 LEU A C 1
ATOM 693 O O . LEU A 1 86 ? -5.446 -15.714 -1.054 1.00 46.66 86 LEU A O 1
ATOM 697 N N . SER A 1 87 ? -7.071 -17.255 -1.252 1.00 42.97 87 SER A N 1
ATOM 698 C CA . SER A 1 87 ? -8.200 -16.341 -1.350 1.00 42.97 87 SER A CA 1
ATOM 699 C C . SER A 1 87 ? -8.270 -15.437 -0.117 1.00 42.97 87 SER A C 1
ATOM 701 O O . SER A 1 87 ? -8.757 -15.828 0.939 1.00 42.97 87 SER A O 1
ATOM 703 N N . ALA A 1 88 ? -7.834 -14.193 -0.283 1.00 45.34 88 ALA A N 1
ATOM 704 C CA . ALA A 1 88 ? -8.496 -13.051 0.323 1.00 45.34 88 ALA A CA 1
ATOM 705 C C . ALA A 1 88 ? -9.171 -12.247 -0.796 1.00 45.34 88 ALA A C 1
ATOM 707 O O . ALA A 1 88 ? -8.984 -11.041 -0.923 1.00 45.34 88 ALA A O 1
ATOM 708 N N . HIS A 1 89 ? -9.974 -12.923 -1.626 1.00 45.09 89 HIS A N 1
ATOM 709 C CA . HIS A 1 89 ? -11.049 -12.245 -2.341 1.00 45.09 89 HIS A CA 1
ATOM 710 C C . HIS A 1 89 ? -12.098 -11.815 -1.301 1.00 45.09 89 HIS A C 1
ATOM 712 O O . HIS A 1 89 ? -13.129 -12.451 -1.129 1.00 45.09 89 HIS A O 1
ATOM 718 N N . LYS A 1 90 ? -11.815 -10.732 -0.575 1.00 45.38 90 LYS A N 1
ATOM 719 C CA . LYS A 1 90 ? -12.855 -9.808 -0.127 1.00 45.38 90 LYS A CA 1
ATOM 720 C C . LYS A 1 90 ? -12.754 -8.625 -1.066 1.00 45.38 90 LYS A C 1
ATOM 722 O O . LYS A 1 90 ? -11.714 -7.976 -1.160 1.00 45.38 90 LYS A O 1
ATOM 727 N N . SER A 1 91 ? -13.804 -8.422 -1.845 1.00 43.97 91 SER A N 1
ATOM 728 C CA . SER A 1 91 ? -13.883 -7.307 -2.777 1.00 43.97 91 SER A CA 1
ATOM 729 C C . SER A 1 91 ? -13.600 -5.991 -2.031 1.00 43.97 91 SER A C 1
ATOM 731 O O . SER A 1 91 ? -14.080 -5.778 -0.919 1.00 43.97 91 SER A O 1
ATOM 733 N N . ASN A 1 92 ? -12.814 -5.079 -2.613 1.00 49.72 92 ASN A N 1
ATOM 734 C CA . ASN A 1 92 ? -12.515 -3.783 -1.979 1.00 49.72 92 ASN A CA 1
ATOM 735 C C . ASN A 1 92 ? -13.788 -2.968 -1.633 1.00 49.72 92 ASN A C 1
ATOM 737 O O . ASN A 1 92 ? -13.752 -2.099 -0.754 1.00 49.72 92 ASN A O 1
ATOM 741 N N . SER A 1 93 ? -14.922 -3.271 -2.279 1.00 50.69 93 SER A N 1
ATOM 742 C CA . SER A 1 93 ? -16.249 -2.734 -1.961 1.00 50.69 93 SER A CA 1
ATOM 743 C C . SER A 1 93 ? -16.820 -3.274 -0.644 1.00 50.69 93 SER A C 1
ATOM 745 O O . SER A 1 93 ? -17.294 -2.482 0.171 1.00 50.69 93 SER A O 1
ATOM 747 N N . GLU A 1 94 ? -16.714 -4.582 -0.384 1.00 52.56 94 GLU A N 1
ATOM 748 C CA . GLU A 1 94 ? -17.124 -5.191 0.891 1.00 52.56 94 GLU A CA 1
ATOM 749 C C . GLU A 1 94 ? -16.281 -4.667 2.051 1.00 52.56 94 GLU A C 1
ATOM 751 O O . GLU A 1 94 ? -16.819 -4.355 3.110 1.00 52.56 94 GLU A O 1
ATOM 756 N N . THR A 1 95 ? -14.974 -4.482 1.840 1.00 63.25 95 THR A N 1
ATOM 757 C CA . THR A 1 95 ? -14.036 -4.028 2.877 1.00 63.25 95 THR A CA 1
ATOM 758 C C . THR A 1 95 ? -14.348 -2.614 3.373 1.00 63.25 95 THR A C 1
ATOM 760 O O . THR A 1 95 ? -14.129 -2.298 4.542 1.00 63.25 95 THR A O 1
ATOM 763 N N . SER A 1 96 ? -14.868 -1.741 2.507 1.00 59.09 96 SER A N 1
ATOM 764 C CA . SER A 1 96 ? -15.172 -0.348 2.863 1.00 59.09 96 SER A CA 1
ATOM 765 C C . SER A 1 96 ? -16.458 -0.235 3.683 1.00 59.09 96 SER A C 1
ATOM 767 O O . SER A 1 96 ? -16.477 0.453 4.710 1.00 59.09 96 SER A O 1
ATOM 769 N N . ALA A 1 97 ? -17.504 -0.962 3.276 1.00 68.00 97 ALA A N 1
ATOM 770 C CA . ALA A 1 97 ? -18.737 -1.089 4.047 1.00 68.00 97 ALA A CA 1
ATOM 771 C C . ALA A 1 97 ? -18.468 -1.783 5.392 1.00 68.00 97 ALA A C 1
ATOM 773 O O . ALA A 1 97 ? -18.821 -1.233 6.433 1.00 68.00 97 ALA A O 1
ATOM 774 N N . GLN A 1 98 ? -17.723 -2.897 5.385 1.00 72.00 98 GLN A N 1
ATOM 775 C CA . GLN A 1 98 ? -17.270 -3.604 6.591 1.00 72.00 98 GLN A CA 1
ATOM 776 C C . GLN A 1 98 ? -16.529 -2.671 7.551 1.00 72.00 98 GLN A C 1
ATOM 778 O O . GLN A 1 98 ? -16.875 -2.587 8.723 1.00 72.00 98 GLN A O 1
ATOM 783 N N . ARG A 1 99 ? -15.556 -1.893 7.059 1.00 72.38 99 ARG A N 1
ATOM 784 C CA . ARG A 1 99 ? -14.785 -0.953 7.890 1.00 72.38 99 ARG A CA 1
ATOM 785 C C . ARG A 1 99 ? -15.658 0.148 8.495 1.00 72.38 99 ARG A C 1
ATOM 787 O O . ARG A 1 99 ? -15.416 0.566 9.627 1.00 72.38 99 ARG A O 1
ATOM 794 N N . THR A 1 100 ? -16.648 0.627 7.746 1.00 76.25 100 THR A N 1
ATOM 795 C CA . THR A 1 100 ? -17.580 1.664 8.209 1.00 76.25 100 THR A CA 1
ATOM 796 C C . THR A 1 100 ? -18.519 1.111 9.279 1.00 76.25 100 THR A C 1
ATOM 798 O O . THR A 1 100 ? -18.661 1.721 10.335 1.00 76.25 100 THR A O 1
ATOM 801 N N . LEU A 1 101 ? -19.090 -0.072 9.051 1.00 71.25 101 LEU A N 1
ATOM 802 C CA . LEU A 1 101 ? -20.002 -0.740 9.978 1.00 71.25 101 LEU A CA 1
ATOM 803 C C . LEU A 1 101 ? -19.291 -1.181 11.264 1.00 71.25 101 LEU A C 1
ATOM 805 O O . LEU A 1 101 ? -19.787 -0.903 12.353 1.00 71.25 101 LEU A O 1
ATOM 809 N N . SER A 1 102 ? -18.076 -1.728 11.168 1.00 73.94 102 SER A N 1
ATOM 810 C CA . SER A 1 102 ? -17.251 -2.025 12.345 1.00 73.94 102 SER A CA 1
ATOM 811 C C . SER A 1 102 ? -16.885 -0.767 13.138 1.00 73.94 102 SER A C 1
ATOM 813 O O . SER A 1 102 ? -16.915 -0.793 14.364 1.00 73.94 102 SER A O 1
ATOM 815 N N . ARG A 1 103 ? -16.589 0.366 12.475 1.00 77.50 103 ARG A N 1
ATOM 816 C CA . ARG A 1 103 ? -16.358 1.652 13.167 1.00 77.50 103 ARG A CA 1
ATOM 817 C C . ARG A 1 103 ? -17.606 2.134 13.908 1.00 77.50 103 ARG A C 1
ATOM 819 O O . ARG A 1 103 ? -17.481 2.731 14.972 1.00 77.50 103 ARG A O 1
ATOM 826 N N . LEU A 1 104 ? -18.785 1.880 13.347 1.00 73.25 104 LEU A N 1
ATOM 827 C CA . LEU A 1 104 ? -20.071 2.171 13.975 1.00 73.25 104 LEU A CA 1
ATOM 828 C C . LEU A 1 104 ? -20.458 1.140 15.049 1.00 73.25 104 LEU A C 1
ATOM 830 O O . LEU A 1 104 ? -21.513 1.292 15.648 1.00 73.25 104 LEU A O 1
ATOM 834 N N . GLY A 1 105 ? -19.624 0.128 15.319 1.00 71.25 105 GLY A N 1
ATOM 835 C CA . GLY A 1 105 ? -19.835 -0.859 16.380 1.00 71.25 105 GLY A CA 1
ATOM 836 C C . GLY A 1 105 ? -20.688 -2.065 15.986 1.00 71.25 105 GLY A C 1
ATOM 837 O O . GLY A 1 105 ? -21.088 -2.823 16.864 1.00 71.25 105 GLY A O 1
ATOM 838 N N . TYR A 1 106 ? -20.968 -2.255 14.695 1.00 75.62 106 TYR A N 1
ATOM 839 C CA . TYR A 1 106 ? -21.664 -3.443 14.208 1.00 75.62 106 TYR A CA 1
ATOM 840 C C . TYR A 1 106 ? -20.697 -4.635 14.128 1.00 75.62 106 TYR A C 1
ATOM 842 O O . TYR A 1 106 ? -19.540 -4.477 13.717 1.00 75.62 106 TYR A O 1
ATOM 850 N N . THR A 1 107 ? -21.173 -5.832 14.472 1.00 71.88 107 THR A N 1
ATOM 851 C CA . THR A 1 107 ? -20.380 -7.073 14.428 1.00 71.88 107 THR A CA 1
ATOM 852 C C . THR A 1 107 ? -20.804 -7.977 13.270 1.00 71.88 107 THR A C 1
ATOM 854 O O . THR A 1 107 ? -21.996 -8.128 12.999 1.00 71.88 107 THR A O 1
ATOM 857 N N . ASP A 1 108 ? -19.815 -8.571 12.594 1.00 70.62 108 ASP A N 1
ATOM 858 C CA . ASP A 1 108 ? -19.991 -9.505 11.473 1.00 70.62 108 ASP A CA 1
ATOM 859 C C . ASP A 1 108 ? -19.899 -10.948 11.995 1.00 70.62 108 ASP A C 1
ATOM 861 O O . ASP A 1 108 ? -18.824 -11.395 12.400 1.00 70.62 108 ASP A O 1
ATOM 865 N N . ASN A 1 109 ? -21.029 -11.661 12.010 1.00 71.56 109 ASN A N 1
ATOM 866 C CA . ASN A 1 109 ? -21.133 -13.038 12.505 1.00 71.56 109 ASN A CA 1
ATOM 867 C C . ASN A 1 109 ? -21.033 -14.089 11.380 1.00 71.56 109 ASN A C 1
ATOM 869 O O . ASN A 1 109 ? -21.467 -15.224 11.557 1.00 71.56 109 ASN A O 1
ATOM 873 N N . GLY A 1 110 ? -20.446 -13.750 10.225 1.00 54.38 110 GLY A N 1
ATOM 874 C CA . GLY A 1 110 ? -20.095 -14.746 9.206 1.00 54.38 110 GLY A CA 1
ATOM 875 C C . GLY A 1 110 ? -21.240 -15.165 8.280 1.00 54.38 110 GLY A C 1
ATOM 876 O O . GLY A 1 110 ? -21.273 -16.313 7.843 1.00 54.38 110 GLY A O 1
ATOM 877 N N . GLY A 1 111 ? -22.144 -14.238 7.943 1.00 60.06 111 GLY A N 1
ATOM 878 C CA . GLY A 1 111 ? -23.190 -14.437 6.925 1.00 60.06 111 GLY A CA 1
ATOM 879 C C . GLY A 1 111 ? -24.622 -14.197 7.405 1.00 60.06 111 GLY A C 1
ATOM 880 O O . GLY A 1 111 ? -25.529 -14.124 6.579 1.00 60.06 111 GLY A O 1
ATOM 881 N N . GLU A 1 112 ? -24.827 -14.022 8.708 1.00 58.91 112 GLU A N 1
ATOM 882 C CA . GLU A 1 112 ? -26.066 -13.465 9.254 1.00 58.91 112 GLU A CA 1
ATOM 883 C C . GLU A 1 112 ? -26.004 -11.930 9.248 1.00 58.91 112 GLU A C 1
ATOM 885 O O . GLU A 1 112 ? -24.926 -11.343 9.367 1.00 58.91 112 GLU A O 1
ATOM 890 N N . GLU A 1 113 ? -27.162 -11.294 9.049 1.00 66.44 113 GLU A N 1
ATOM 891 C CA . GLU A 1 113 ? -27.349 -9.839 8.975 1.00 66.44 113 GLU A CA 1
ATOM 892 C C . GLU A 1 113 ? -26.515 -9.079 10.023 1.00 66.44 113 GLU A C 1
ATOM 894 O O . GLU A 1 113 ? -26.442 -9.470 11.189 1.00 66.44 113 GLU A O 1
ATOM 899 N N . TRP A 1 114 ? -25.892 -7.965 9.616 1.00 65.50 114 TRP A N 1
ATOM 900 C CA . TRP A 1 114 ? -25.097 -7.128 10.517 1.00 65.50 114 TRP A CA 1
ATOM 901 C C . TRP A 1 114 ? -25.921 -6.698 11.727 1.00 65.50 1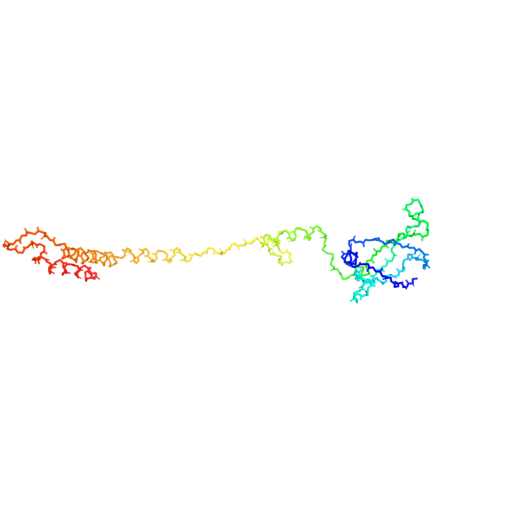14 TRP A C 1
ATOM 903 O O . TRP A 1 114 ? -26.908 -5.973 11.592 1.00 65.50 114 TRP A O 1
ATOM 913 N N . THR A 1 115 ? -25.478 -7.085 12.922 1.00 68.38 115 THR A N 1
ATOM 914 C CA . THR A 1 115 ? -26.177 -6.701 14.151 1.00 68.38 115 THR A CA 1
ATOM 915 C C . THR A 1 115 ? -25.760 -5.292 14.580 1.00 68.38 115 THR A C 1
ATOM 917 O O . THR A 1 115 ? -24.558 -5.005 14.637 1.00 68.38 115 THR A O 1
ATOM 920 N N . PRO A 1 116 ? -26.715 -4.378 14.845 1.00 65.50 116 PRO A N 1
ATOM 921 C CA . PRO A 1 116 ? -26.394 -3.046 15.336 1.00 65.50 116 PRO A CA 1
ATOM 922 C C . PRO A 1 116 ? -25.730 -3.114 16.711 1.00 65.50 116 PRO A C 1
ATOM 924 O O . PRO A 1 116 ? -25.992 -4.056 17.463 1.00 65.50 116 PRO A O 1
ATOM 927 N N . PRO A 1 117 ? -24.913 -2.107 17.078 1.00 66.06 117 PRO A N 1
ATOM 928 C CA . PRO A 1 117 ? -24.406 -1.967 18.434 1.00 66.06 117 PRO A CA 1
ATOM 929 C C . PRO A 1 117 ? -25.597 -1.802 19.377 1.00 66.06 117 PRO A C 1
ATOM 931 O O . PRO A 1 117 ? -26.151 -0.712 19.541 1.00 66.06 117 PRO A O 1
ATOM 934 N N . LEU A 1 118 ? -26.024 -2.902 19.986 1.00 68.81 118 LEU A N 1
ATOM 935 C CA . LEU A 1 118 ? -27.008 -2.849 21.045 1.00 68.81 118 LEU A CA 1
ATOM 936 C C . LEU A 1 118 ? -26.352 -2.069 22.183 1.00 68.81 118 LEU A C 1
ATOM 938 O O . LEU A 1 118 ? -25.296 -2.447 22.699 1.00 68.81 118 LEU A O 1
ATOM 942 N N . GLY A 1 119 ? -26.947 -0.925 22.526 1.00 70.00 119 GLY A N 1
ATOM 943 C CA . GLY A 1 119 ? -26.553 -0.175 23.711 1.00 70.00 119 GLY A CA 1
ATOM 944 C C . GLY A 1 119 ? -26.612 -1.074 24.945 1.00 70.00 119 GLY A C 1
ATOM 945 O O . GLY A 1 119 ? -27.144 -2.186 24.897 1.00 70.00 119 GLY A O 1
ATOM 946 N N . LYS A 1 120 ? -26.080 -0.594 26.076 1.00 69.94 120 LYS A N 1
ATOM 947 C CA . LYS A 1 120 ? -26.220 -1.334 27.337 1.00 69.94 120 LYS A CA 1
ATOM 948 C C . LYS A 1 120 ? -27.692 -1.729 27.495 1.00 69.94 120 LYS A C 1
ATOM 950 O O . LYS A 1 120 ? -28.536 -0.831 27.397 1.00 69.94 120 LYS A O 1
ATOM 955 N N . PRO A 1 121 ? -27.997 -3.028 27.678 1.00 68.94 121 PRO A N 1
ATOM 956 C CA . PRO A 1 121 ? -29.374 -3.461 27.815 1.00 68.94 121 PRO A CA 1
ATOM 957 C C . PRO A 1 121 ? -30.014 -2.623 28.924 1.00 68.94 121 PRO A C 1
ATOM 959 O O . PRO A 1 121 ? -29.350 -2.357 29.938 1.00 68.94 121 PRO A O 1
ATOM 962 N N . PRO A 1 122 ? -31.247 -2.128 28.722 1.00 68.50 122 PRO A N 1
ATOM 963 C CA . PRO A 1 122 ? -31.908 -1.344 29.747 1.00 68.50 122 PRO A CA 1
ATOM 964 C C . PRO A 1 122 ? -31.927 -2.169 31.034 1.00 68.50 122 PRO A C 1
ATOM 966 O O . PRO A 1 122 ? -32.211 -3.367 31.015 1.00 68.50 122 PRO A O 1
ATOM 969 N N . ARG A 1 123 ? -31.559 -1.541 32.155 1.00 73.88 123 ARG A N 1
ATOM 970 C CA . ARG A 1 123 ? -31.615 -2.192 33.464 1.00 73.88 123 ARG A CA 1
ATOM 971 C C . ARG A 1 123 ? -33.090 -2.342 33.836 1.00 73.88 123 ARG A C 1
ATOM 973 O O . ARG A 1 123 ? -33.661 -1.438 34.438 1.00 73.88 123 ARG A O 1
ATOM 980 N N . PHE A 1 124 ? -33.708 -3.446 33.421 1.00 72.06 124 PHE A N 1
ATOM 981 C CA . PHE A 1 124 ? -35.125 -3.723 33.669 1.00 72.06 124 PHE A CA 1
ATOM 982 C C . PHE A 1 124 ? -35.448 -3.771 35.171 1.00 72.06 124 PHE A C 1
ATOM 984 O O . PHE A 1 124 ? -36.522 -3.333 35.574 1.00 72.06 124 PHE A O 1
ATOM 991 N N . ASP A 1 125 ? -34.470 -4.151 35.995 1.00 78.25 125 ASP A N 1
ATOM 992 C CA . ASP A 1 125 ? -34.594 -4.236 37.456 1.00 78.25 125 ASP A CA 1
ATOM 993 C C . ASP A 1 125 ? -34.680 -2.863 38.148 1.00 78.25 125 ASP A C 1
ATOM 995 O O . ASP A 1 125 ? -35.113 -2.771 39.294 1.00 78.25 125 ASP A O 1
ATOM 999 N N . LEU A 1 126 ? -34.313 -1.768 37.461 1.00 78.88 126 LEU A N 1
ATOM 1000 C CA . LEU A 1 126 ? -34.317 -0.419 38.044 1.00 78.88 126 LEU A CA 1
ATOM 1001 C C . LEU A 1 126 ? -35.728 0.005 38.472 1.00 78.88 126 LEU A C 1
ATOM 1003 O O . LEU A 1 126 ? -35.898 0.706 39.464 1.00 78.88 126 LEU A O 1
ATOM 1007 N N . ILE A 1 127 ? -36.749 -0.416 37.723 1.00 78.81 127 ILE A N 1
ATOM 1008 C CA . ILE A 1 127 ? -38.144 -0.100 38.045 1.00 78.81 127 ILE A CA 1
ATOM 1009 C C . ILE A 1 127 ? -38.568 -0.817 39.329 1.00 78.81 127 ILE A C 1
ATOM 1011 O O . ILE A 1 127 ? -39.278 -0.224 40.142 1.00 78.81 127 ILE A O 1
ATOM 1015 N N . ASP A 1 128 ? -38.121 -2.054 39.533 1.00 82.56 128 ASP A N 1
ATOM 1016 C CA . ASP A 1 128 ? -38.454 -2.845 40.717 1.00 82.56 128 ASP A CA 1
ATOM 1017 C C . ASP A 1 128 ? -37.686 -2.360 41.952 1.00 82.56 128 ASP A C 1
ATOM 1019 O O . ASP A 1 128 ? -38.277 -2.223 43.026 1.00 82.56 128 ASP A O 1
ATOM 1023 N N . GLU A 1 129 ? -36.411 -1.989 41.790 1.00 84.62 129 GLU A N 1
ATOM 1024 C CA . GLU A 1 129 ? -35.610 -1.323 42.826 1.00 84.62 129 GLU A CA 1
ATOM 1025 C C . GLU A 1 129 ? -36.249 0.005 43.260 1.00 84.62 129 GLU A C 1
ATOM 1027 O O . GLU A 1 129 ? -36.500 0.208 44.448 1.00 84.62 129 GLU A O 1
ATOM 1032 N N . LEU A 1 130 ? -36.611 0.875 42.308 1.00 81.31 130 LEU A N 1
ATOM 1033 C CA . LEU A 1 130 ? -37.259 2.159 42.599 1.00 81.31 130 LEU A CA 1
ATOM 1034 C C . LEU A 1 130 ? -38.639 1.981 43.242 1.00 81.31 130 LEU A C 1
ATOM 1036 O O . LEU A 1 130 ? -39.017 2.745 44.128 1.00 81.31 130 LEU A O 1
ATOM 1040 N N . ARG A 1 131 ? -39.414 0.971 42.826 1.00 82.38 131 ARG A N 1
ATOM 1041 C CA . ARG A 1 131 ? -40.704 0.649 43.459 1.00 82.38 131 ARG A CA 1
ATOM 1042 C C . ARG A 1 131 ? -40.520 0.205 44.904 1.00 82.38 131 ARG A C 1
ATOM 1044 O O . ARG A 1 131 ? -41.310 0.613 45.754 1.00 82.38 131 ARG A O 1
ATOM 1051 N N . LYS A 1 132 ? -39.489 -0.596 45.182 1.00 85.31 132 LYS A N 1
ATOM 1052 C CA . LYS A 1 132 ? -39.142 -1.033 46.536 1.00 85.31 132 LYS A CA 1
ATOM 1053 C C . LYS A 1 132 ? -38.711 0.149 47.406 1.00 85.31 132 LYS A C 1
ATOM 1055 O O . LYS A 1 132 ? -39.231 0.294 48.507 1.00 85.31 132 LYS A O 1
ATOM 1060 N N . GLU A 1 133 ? -37.860 1.029 46.886 1.00 83.81 133 GLU A N 1
ATOM 1061 C CA . GLU A 1 133 ? -37.407 2.233 47.591 1.00 83.81 133 GLU A CA 1
ATOM 1062 C C . GLU A 1 133 ? -38.566 3.201 47.868 1.00 83.81 133 GLU A C 1
ATOM 1064 O O . GLU A 1 133 ? -38.742 3.663 48.993 1.00 83.81 133 GLU A O 1
ATOM 1069 N N . ILE A 1 134 ? -39.442 3.444 46.886 1.00 80.06 134 ILE A N 1
ATOM 1070 C CA . ILE A 1 134 ? -40.645 4.266 47.082 1.00 80.06 134 ILE A CA 1
ATOM 1071 C C . ILE A 1 134 ? -41.580 3.638 48.122 1.00 80.06 134 ILE A C 1
ATOM 1073 O O . ILE A 1 134 ? -42.177 4.372 48.907 1.00 80.06 134 ILE A O 1
ATOM 1077 N N . ALA A 1 135 ? -41.739 2.312 48.142 1.00 79.56 135 ALA A N 1
ATOM 1078 C CA . ALA A 1 135 ? -42.566 1.629 49.137 1.00 79.56 135 ALA A CA 1
ATOM 1079 C C . ALA A 1 135 ? -41.970 1.731 50.551 1.00 79.56 135 ALA A C 1
ATOM 1081 O O . ALA A 1 135 ? -42.710 1.930 51.513 1.00 79.56 135 ALA A O 1
ATOM 1082 N N . GLU A 1 136 ? -40.646 1.655 50.673 1.00 78.38 136 GLU A N 1
ATOM 1083 C CA . GLU A 1 136 ? -39.926 1.804 51.937 1.00 78.38 136 GLU A CA 1
ATOM 1084 C C . GLU A 1 136 ? -39.984 3.250 52.455 1.00 78.38 136 GLU A C 1
ATOM 1086 O O . GLU A 1 136 ? -40.328 3.475 53.616 1.00 78.38 136 GLU A O 1
ATOM 1091 N N . LEU A 1 137 ? -39.786 4.240 51.581 1.00 72.38 137 LEU A N 1
ATOM 1092 C CA . LEU A 1 137 ? -39.905 5.665 51.912 1.00 72.38 137 LEU A CA 1
ATOM 1093 C C . LEU A 1 137 ? -41.344 6.079 52.244 1.00 72.38 137 LEU A C 1
ATOM 1095 O O . LEU A 1 137 ? -41.568 6.901 53.131 1.00 72.38 137 LEU A O 1
ATOM 1099 N N . LYS A 1 138 ? -42.334 5.503 51.552 1.00 71.81 138 LYS A N 1
ATOM 1100 C CA . LYS A 1 138 ? -43.760 5.710 51.852 1.00 71.81 138 LYS A CA 1
ATOM 1101 C C . LYS A 1 138 ? -44.248 4.888 53.036 1.00 71.81 138 LYS A C 1
ATOM 1103 O O . LYS A 1 138 ? -45.396 5.071 53.442 1.00 71.81 138 LYS A O 1
ATOM 1108 N N . SER A 1 139 ? -43.428 3.990 53.585 1.00 73.25 139 SER A N 1
ATOM 1109 C CA . SER A 1 139 ? -43.817 3.248 54.775 1.00 73.25 139 SER A CA 1
ATOM 1110 C C . SER A 1 139 ? -44.129 4.244 55.888 1.00 73.25 139 SER A C 1
ATOM 1112 O O . SER A 1 139 ? -43.373 5.182 56.159 1.00 73.25 139 SER A O 1
ATOM 1114 N N . GLN A 1 140 ? -45.270 4.047 56.546 1.00 68.75 140 GLN A N 1
ATOM 1115 C CA . GLN A 1 140 ? -45.714 4.917 57.633 1.00 68.75 140 GLN A CA 1
ATOM 1116 C C . GLN A 1 140 ? -44.645 5.028 58.734 1.00 68.75 140 GLN A C 1
ATOM 1118 O O . GLN A 1 140 ? -44.523 6.063 59.385 1.00 68.75 140 GLN A O 1
ATOM 1123 N N . LYS A 1 141 ? -43.806 3.993 58.868 1.00 70.38 141 LYS A N 1
ATOM 1124 C CA . LYS A 1 141 ? -42.630 3.955 59.734 1.00 70.38 141 LYS A CA 1
ATOM 1125 C C . LYS A 1 141 ? -41.581 5.009 59.371 1.00 70.38 141 LYS A C 1
ATOM 1127 O O . LYS A 1 141 ? -41.178 5.758 60.255 1.00 70.38 141 LYS A O 1
ATOM 1132 N N . HIS A 1 142 ? -41.171 5.112 58.105 1.00 71.31 142 HIS A N 1
ATOM 1133 C CA . HIS A 1 142 ? -40.182 6.111 57.683 1.00 71.31 142 HIS A CA 1
ATOM 1134 C C . HIS A 1 142 ? -40.731 7.543 57.793 1.00 71.31 142 HIS A C 1
ATOM 1136 O O . HIS A 1 142 ? -40.046 8.448 58.264 1.00 71.31 142 HIS A O 1
ATOM 1142 N N . ILE A 1 143 ? -42.011 7.740 57.462 1.00 74.62 143 ILE A N 1
ATOM 1143 C CA . ILE A 1 143 ? -42.691 9.035 57.621 1.00 74.62 143 ILE A CA 1
ATOM 1144 C C . ILE A 1 143 ? -42.765 9.451 59.098 1.00 74.62 143 ILE A C 1
ATOM 1146 O O . ILE A 1 143 ? -42.534 10.616 59.424 1.00 74.62 143 ILE A O 1
ATOM 1150 N N . ASN A 1 144 ? -43.100 8.525 59.998 1.00 80.44 144 ASN A N 1
ATOM 1151 C CA . ASN A 1 144 ? -43.166 8.810 61.430 1.00 80.44 144 ASN A CA 1
ATOM 1152 C C . ASN A 1 144 ? -41.782 9.106 62.020 1.00 80.44 144 ASN A C 1
ATOM 1154 O O . ASN A 1 144 ? -41.669 9.986 62.867 1.00 80.44 144 ASN A O 1
ATOM 1158 N N . GLU A 1 145 ? -40.743 8.423 61.537 1.00 81.38 145 GLU A N 1
ATOM 1159 C CA . GLU A 1 145 ? -39.351 8.664 61.920 1.00 81.38 145 GLU A CA 1
ATOM 1160 C C . GLU A 1 145 ? -38.901 10.085 61.543 1.00 81.38 145 GLU A C 1
ATOM 1162 O O . GLU A 1 145 ? -38.404 10.812 62.399 1.00 81.38 145 GLU A O 1
ATOM 1167 N N . ILE A 1 146 ? -39.165 10.538 60.309 1.00 81.81 146 ILE A N 1
ATOM 1168 C CA . ILE A 1 146 ? -38.856 11.917 59.879 1.00 81.81 146 ILE A CA 1
ATOM 1169 C C . ILE A 1 146 ? -39.610 12.944 60.737 1.00 81.81 146 ILE A C 1
ATOM 1171 O O . ILE A 1 146 ? -39.045 13.961 61.140 1.00 81.81 146 ILE A O 1
ATOM 1175 N N . LYS A 1 147 ? -40.889 12.689 61.047 1.00 83.75 147 LYS A N 1
ATOM 1176 C CA . LYS A 1 147 ? -41.681 13.573 61.919 1.00 83.75 147 LYS A CA 1
ATOM 1177 C C . LYS A 1 147 ? -41.107 13.638 63.335 1.00 83.75 147 LYS A C 1
ATOM 1179 O O . LYS A 1 147 ? -41.032 14.729 63.890 1.00 83.75 147 LYS A O 1
ATOM 1184 N N . ALA A 1 148 ? -40.695 12.504 63.902 1.00 81.94 148 ALA A N 1
ATOM 1185 C CA . ALA A 1 148 ? -40.079 12.443 65.224 1.00 81.94 148 ALA A CA 1
ATOM 1186 C C . ALA A 1 148 ? -38.751 13.219 65.260 1.00 81.94 148 ALA A C 1
ATOM 1188 O O . ALA A 1 148 ? -38.564 14.066 66.131 1.00 81.94 148 ALA A O 1
ATOM 1189 N N . GLN A 1 149 ? -37.887 13.022 64.260 1.00 84.56 149 GLN A N 1
ATOM 1190 C CA . GLN A 1 149 ? -36.620 13.750 64.131 1.00 84.56 149 GLN A CA 1
ATOM 1191 C C . GLN A 1 149 ? -36.835 15.266 64.018 1.00 84.56 149 GLN A C 1
ATOM 1193 O O . GLN A 1 149 ? -36.196 16.034 64.735 1.00 84.56 149 GLN A O 1
ATOM 1198 N N . GLY A 1 150 ? -37.792 15.708 63.193 1.00 82.19 150 GLY A N 1
ATOM 1199 C CA . GLY A 1 150 ? -38.126 17.129 63.068 1.00 82.19 150 GLY A CA 1
ATOM 1200 C C . GLY A 1 150 ? -38.648 17.751 64.371 1.00 82.19 150 GLY A C 1
ATOM 1201 O O . GLY A 1 150 ? -38.328 18.899 64.676 1.00 82.19 150 GLY A O 1
ATOM 1202 N N . ILE A 1 151 ? -39.411 16.995 65.171 1.00 81.00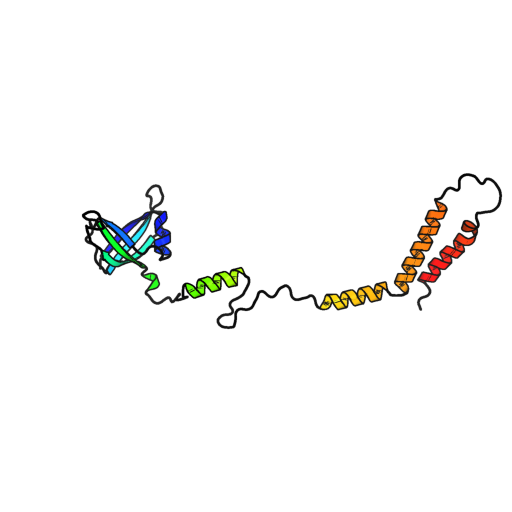 151 ILE A N 1
ATOM 1203 C CA . ILE A 1 151 ? -39.865 17.430 66.502 1.00 81.00 151 ILE A CA 1
ATOM 1204 C C . ILE A 1 151 ? -38.669 17.579 67.456 1.00 81.00 151 ILE A C 1
ATOM 1206 O O . ILE A 1 151 ? -38.551 18.601 68.132 1.00 81.00 151 ILE A O 1
ATOM 1210 N N . GLU A 1 152 ? -37.758 16.605 67.494 1.00 80.00 152 GLU A N 1
ATOM 1211 C CA . GLU A 1 152 ? -36.562 16.646 68.346 1.00 80.00 152 GLU A CA 1
ATOM 1212 C C . GLU A 1 152 ? -35.622 17.809 67.985 1.00 80.00 152 GLU A C 1
ATOM 1214 O O . GLU A 1 152 ? -35.095 18.489 68.871 1.00 80.00 152 GLU A O 1
ATOM 1219 N N . GLU A 1 153 ? -35.421 18.070 66.692 1.00 81.44 153 GLU A N 1
ATOM 1220 C CA . GLU A 1 153 ? -34.626 19.202 66.209 1.00 81.44 153 GLU A CA 1
ATOM 1221 C C . GLU A 1 153 ? -35.274 20.547 66.547 1.00 81.44 153 GLU A C 1
ATOM 1223 O O . GLU A 1 153 ? -34.588 21.464 67.005 1.00 81.44 153 GLU A O 1
ATOM 1228 N N . ALA A 1 154 ? -36.596 20.664 66.392 1.00 74.44 154 ALA A N 1
ATOM 1229 C CA . ALA A 1 154 ? -37.334 21.862 66.781 1.00 74.44 154 ALA A CA 1
ATOM 1230 C C . ALA A 1 154 ? -37.209 22.145 68.289 1.00 74.44 154 ALA A C 1
ATOM 1232 O O . ALA A 1 154 ? -37.001 23.295 68.677 1.00 74.44 154 ALA A O 1
ATOM 1233 N N . VAL A 1 155 ? -37.256 21.107 69.134 1.00 73.62 155 VAL A N 1
ATOM 1234 C CA . VAL A 1 155 ? -37.041 21.231 70.587 1.00 73.62 155 VAL A CA 1
ATOM 1235 C C . VAL A 1 155 ? -35.612 21.691 70.902 1.00 73.62 155 VAL A C 1
ATOM 1237 O O . VAL A 1 155 ? -35.434 22.627 71.680 1.00 73.62 155 VAL A O 1
ATOM 1240 N N . LYS A 1 156 ? -34.587 21.104 70.268 1.00 73.38 156 LYS A N 1
ATOM 1241 C CA . LYS A 1 156 ? -33.179 21.517 70.454 1.00 73.38 156 LYS A CA 1
ATOM 1242 C C . LYS A 1 156 ? -32.930 22.963 70.018 1.00 73.38 156 LYS A C 1
ATOM 1244 O O . LYS A 1 156 ? -32.206 23.696 70.688 1.00 73.38 156 LYS A O 1
ATOM 1249 N N . ASN A 1 157 ? -33.537 23.386 68.912 1.00 69.88 157 ASN A N 1
ATOM 1250 C CA . ASN A 1 157 ? -33.417 24.757 68.421 1.00 69.88 157 ASN A CA 1
ATOM 1251 C C . ASN A 1 157 ? -34.139 25.760 69.331 1.00 69.88 157 ASN A C 1
ATOM 1253 O O . ASN A 1 157 ? -33.626 26.859 69.540 1.00 69.88 157 ASN A O 1
ATOM 1257 N N . ALA A 1 158 ? -35.279 25.379 69.915 1.00 65.62 158 ALA A N 1
ATOM 1258 C CA . ALA A 1 158 ? -35.977 26.188 70.913 1.00 65.62 158 ALA A CA 1
ATOM 1259 C C . ALA A 1 158 ? -35.162 26.352 72.211 1.00 65.62 158 ALA A C 1
ATOM 1261 O O . ALA A 1 158 ? -35.164 27.433 72.793 1.00 65.62 158 ALA A O 1
ATOM 1262 N N . ASP A 1 159 ? -34.413 25.323 72.629 1.00 63.38 159 ASP A N 1
ATOM 1263 C CA . ASP A 1 159 ? -33.508 25.393 73.788 1.00 63.38 159 ASP A CA 1
ATOM 1264 C C . ASP A 1 159 ? -32.317 26.353 73.558 1.00 63.38 159 ASP A C 1
ATOM 1266 O O . ASP A 1 159 ? -31.806 26.944 74.511 1.00 63.38 159 ASP A O 1
ATOM 1270 N N . ASN A 1 160 ? -31.901 26.542 72.300 1.00 59.00 160 ASN A N 1
ATOM 1271 C CA . ASN A 1 160 ? -30.770 27.395 71.913 1.00 59.00 160 ASN 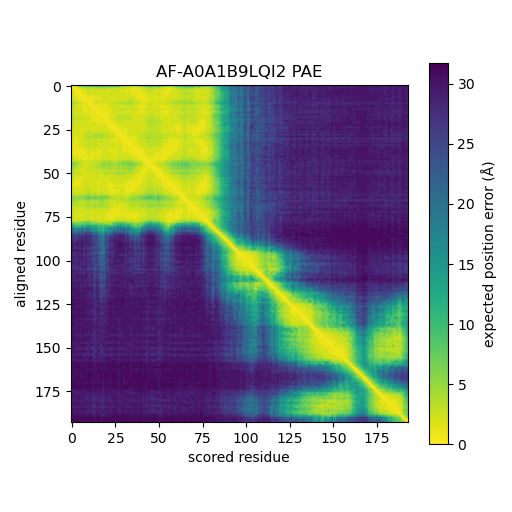A CA 1
ATOM 1272 C C . ASN A 1 160 ? -31.158 28.847 71.573 1.00 59.00 160 ASN A C 1
ATOM 1274 O O . ASN A 1 160 ? -30.273 29.688 71.396 1.00 59.00 160 ASN A O 1
ATOM 1278 N N . GLN A 1 161 ? -32.451 29.174 71.481 1.00 56.66 161 GLN A N 1
ATOM 1279 C CA . GLN A 1 161 ? -32.898 30.562 71.360 1.00 56.66 161 GLN A CA 1
ATOM 1280 C C . GLN A 1 161 ? -32.919 31.224 72.742 1.00 56.66 161 GLN A C 1
ATOM 1282 O O . GLN A 1 161 ? -33.871 31.104 73.511 1.00 56.66 161 GLN A O 1
ATOM 1287 N N . THR A 1 162 ? -31.859 31.968 73.054 1.00 50.56 162 THR A N 1
ATOM 1288 C CA . THR A 1 162 ? -31.820 32.872 74.207 1.00 50.56 162 THR A CA 1
ATOM 1289 C C . THR A 1 162 ? -32.890 33.955 74.035 1.00 50.56 162 THR A C 1
ATOM 1291 O O . THR A 1 162 ? -32.688 34.922 73.301 1.00 50.56 162 THR A O 1
ATOM 1294 N N . TYR A 1 163 ? -34.032 33.818 74.714 1.00 47.47 163 TYR A N 1
ATOM 1295 C CA . TYR A 1 163 ? -34.964 34.931 74.891 1.00 47.47 163 TYR A CA 1
ATOM 1296 C C . TYR A 1 163 ? -34.256 36.002 75.721 1.00 47.47 163 TYR A C 1
ATOM 1298 O O . TYR A 1 163 ? -34.043 35.858 76.926 1.00 47.47 163 TYR A O 1
ATOM 1306 N N . ILE A 1 164 ? -33.841 37.067 75.049 1.00 45.31 164 ILE A N 1
ATOM 1307 C CA . ILE A 1 164 ? -33.345 38.286 75.675 1.00 45.31 164 ILE A CA 1
ATOM 1308 C C . ILE A 1 164 ? -34.415 38.839 76.632 1.00 45.31 164 ILE A C 1
ATOM 1310 O O . ILE A 1 164 ? -35.382 39.462 76.213 1.00 45.31 164 ILE A O 1
ATOM 1314 N N . GLY A 1 165 ? -34.219 38.610 77.933 1.00 50.84 165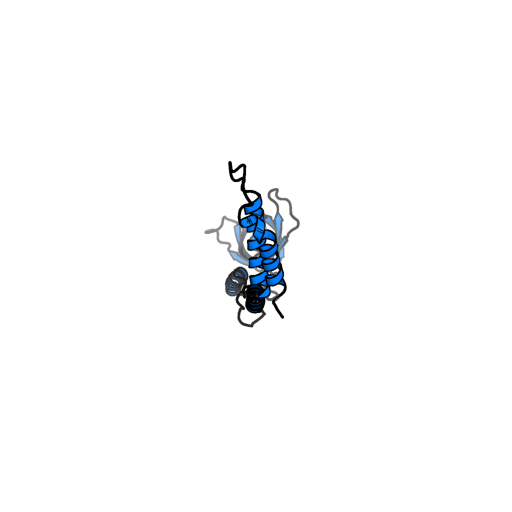 GLY A N 1
ATOM 1315 C CA . GLY A 1 165 ? -34.722 39.483 78.995 1.00 50.84 165 GLY A CA 1
ATOM 1316 C C . GLY A 1 165 ? -36.118 39.211 79.562 1.00 50.84 165 GLY A C 1
ATOM 1317 O O . GLY A 1 165 ? -36.952 40.108 79.543 1.00 50.84 165 GLY A O 1
ATOM 1318 N N . VAL A 1 166 ? -36.346 38.055 80.198 1.00 49.22 166 VAL A N 1
ATOM 1319 C CA . VAL A 1 166 ? -37.410 37.943 81.218 1.00 49.22 166 VAL A CA 1
ATOM 1320 C C . VAL A 1 166 ? -36.839 37.322 82.492 1.00 49.22 166 VAL A C 1
ATOM 1322 O O . VAL A 1 166 ? -36.660 36.112 82.603 1.00 49.22 166 VAL A O 1
ATOM 1325 N N . THR A 1 167 ? -36.501 38.177 83.456 1.00 48.03 167 THR A N 1
ATOM 1326 C CA . THR A 1 167 ? -36.133 37.793 84.822 1.00 48.03 167 THR A CA 1
ATOM 1327 C C . THR A 1 167 ? -37.374 37.861 85.705 1.00 48.03 167 THR A C 1
ATOM 1329 O O . THR A 1 167 ? -37.779 38.948 86.111 1.00 48.03 167 THR A O 1
ATOM 1332 N N . GLY A 1 168 ? -37.949 36.700 86.016 1.00 48.44 168 GLY A N 1
ATOM 1333 C CA . GLY A 1 168 ? -38.968 36.539 87.055 1.00 48.44 168 GLY A CA 1
ATOM 1334 C C . GLY A 1 168 ? -40.329 36.086 86.528 1.00 48.44 168 GLY A C 1
ATOM 1335 O O . GLY A 1 168 ? -40.977 36.806 85.779 1.00 48.44 168 GLY A O 1
ATOM 1336 N N . GLY A 1 169 ? -40.767 34.913 86.991 1.00 49.97 169 GLY A N 1
ATOM 1337 C CA . GLY A 1 169 ? -42.104 34.360 86.755 1.00 49.97 169 GLY A CA 1
ATOM 1338 C C . GLY A 1 169 ? -42.107 33.213 85.744 1.00 49.97 169 GLY A C 1
ATOM 1339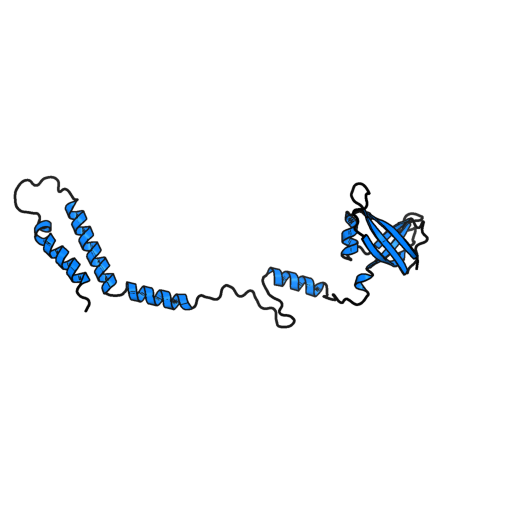 O O . GLY A 1 169 ? -41.761 33.424 84.595 1.00 49.97 169 GLY A O 1
ATOM 1340 N N . GLU A 1 170 ? -42.448 32.019 86.237 1.00 52.94 170 GLU A N 1
ATOM 1341 C CA . GLU A 1 170 ? -42.884 30.785 85.556 1.00 52.94 170 GLU A CA 1
ATOM 1342 C C . GLU A 1 170 ? -42.379 30.483 84.129 1.00 52.94 170 GLU A C 1
ATOM 1344 O O . GLU A 1 170 ? -42.592 31.211 83.167 1.00 52.94 170 GLU A O 1
ATOM 1349 N N . PHE A 1 171 ? -41.736 29.317 84.009 1.00 49.53 171 PHE A N 1
ATOM 1350 C CA . PHE A 1 171 ? -41.275 28.678 82.776 1.00 49.53 171 PHE A CA 1
ATOM 1351 C C . PHE A 1 171 ? -42.128 29.005 81.536 1.00 49.53 171 PHE A C 1
ATOM 1353 O O . PHE A 1 171 ? -43.335 28.774 81.546 1.00 49.53 171 PHE A O 1
ATOM 1360 N N . SER A 1 172 ? -41.476 29.435 80.440 1.00 54.81 172 SER A N 1
ATOM 1361 C CA . SER A 1 172 ? -42.085 29.465 79.097 1.00 54.81 172 SER A CA 1
ATOM 1362 C C . SER A 1 172 ? -42.893 28.175 78.886 1.00 54.81 172 SER A C 1
ATOM 1364 O O . SER A 1 172 ? -42.333 27.101 79.154 1.00 54.81 172 SER A O 1
ATOM 1366 N N . PRO A 1 173 ? -44.153 28.235 78.403 1.00 50.16 173 PRO A N 1
ATOM 1367 C CA . PRO A 1 173 ? -45.003 27.054 78.215 1.00 50.16 173 PRO A CA 1
ATOM 1368 C C . PRO A 1 173 ? -44.274 25.906 77.498 1.00 50.16 173 PRO A C 1
ATOM 1370 O O . PRO A 1 173 ? -44.465 24.734 77.799 1.00 50.16 173 PRO A O 1
ATOM 1373 N N . GLN A 1 174 ? -43.336 26.251 76.615 1.00 53.53 174 GLN A N 1
ATOM 1374 C CA . GLN A 1 174 ? -42.509 25.331 75.835 1.00 53.53 174 GLN A CA 1
ATOM 1375 C C . GLN A 1 174 ? -41.627 24.396 76.690 1.00 53.53 174 GLN A C 1
ATOM 1377 O O . GLN A 1 174 ? -41.378 23.265 76.280 1.00 53.53 174 GLN A O 1
ATOM 1382 N N . LYS A 1 175 ? -41.172 24.817 77.884 1.00 57.00 175 LYS A N 1
ATOM 1383 C CA . LYS A 1 175 ? -40.370 23.958 78.779 1.00 57.00 175 LYS A CA 1
ATOM 1384 C C . LYS A 1 175 ? -41.216 22.965 79.575 1.00 57.00 175 LYS A C 1
ATOM 1386 O O . LYS A 1 175 ? -40.728 21.871 79.846 1.00 57.00 175 LYS A O 1
ATOM 1391 N N . GLN A 1 176 ? -42.450 23.322 79.939 1.00 59.56 176 GLN A N 1
ATOM 1392 C CA . GLN A 1 176 ? -43.338 22.455 80.727 1.00 59.56 176 GLN A CA 1
ATOM 1393 C C . GLN A 1 176 ? -43.791 21.232 79.919 1.00 59.56 176 GLN A C 1
ATOM 1395 O O . GLN A 1 176 ? -43.767 20.118 80.430 1.00 59.56 176 GLN A O 1
ATOM 1400 N N . TYR A 1 177 ? -44.078 21.417 78.629 1.00 64.12 177 TYR A N 1
ATOM 1401 C CA . TYR A 1 177 ? -44.513 20.336 77.735 1.00 64.12 177 TYR A CA 1
ATOM 1402 C C . TYR A 1 177 ? -43.357 19.611 77.025 1.00 64.12 177 TYR A C 1
ATOM 1404 O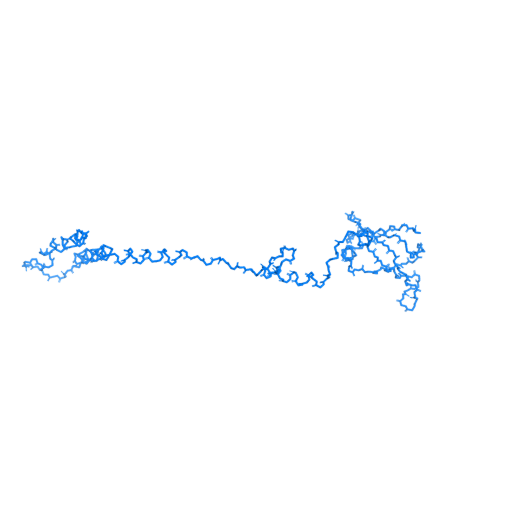 O . TYR A 1 177 ? -43.593 18.720 76.215 1.00 64.12 177 TYR A O 1
ATOM 1412 N N . ARG A 1 178 ? -42.091 19.949 77.315 1.00 68.69 178 ARG A N 1
ATOM 1413 C CA . ARG A 1 178 ? -40.912 19.374 76.637 1.00 68.69 178 ARG A CA 1
ATOM 1414 C C . ARG A 1 178 ? -40.863 17.852 76.741 1.00 68.69 178 ARG A C 1
ATOM 1416 O O . ARG A 1 178 ? -40.642 17.173 75.742 1.00 68.69 178 ARG A O 1
ATOM 1423 N N . ALA A 1 179 ? -41.062 17.329 77.949 1.00 70.75 179 ALA A N 1
ATOM 1424 C CA . ALA A 1 179 ? -41.062 15.890 78.186 1.00 70.75 179 ALA A CA 1
ATOM 1425 C C . ALA A 1 179 ? -42.213 15.208 77.429 1.00 70.75 179 ALA A C 1
ATOM 1427 O O . ALA A 1 179 ? -42.005 14.175 76.807 1.00 70.75 179 ALA A O 1
ATOM 1428 N N . GLU A 1 180 ? -43.395 15.823 77.406 1.00 75.88 180 GLU A N 1
ATOM 1429 C CA . GLU A 1 180 ? -44.571 15.295 76.706 1.00 75.88 180 GLU A CA 1
ATOM 1430 C C . GLU A 1 180 ? -44.399 15.301 75.178 1.00 75.88 180 GLU A C 1
ATOM 1432 O O . GLU A 1 180 ? -44.795 14.349 74.509 1.00 75.88 180 GLU A O 1
ATOM 1437 N N . ILE A 1 181 ? -43.751 16.328 74.619 1.00 75.81 181 ILE A N 1
ATOM 1438 C CA . ILE A 1 181 ? -43.460 16.444 73.181 1.00 75.81 181 ILE A CA 1
ATOM 1439 C C . ILE A 1 181 ? -42.423 15.404 72.736 1.00 75.81 181 ILE A C 1
ATOM 1441 O O . ILE A 1 181 ? -42.583 14.794 71.678 1.00 75.81 181 ILE A O 1
ATOM 1445 N N . LEU A 1 182 ? -41.385 15.161 73.544 1.00 76.44 182 LEU A N 1
ATOM 1446 C CA . LEU A 1 182 ? -40.406 14.104 73.269 1.00 76.44 182 LEU A CA 1
ATOM 1447 C C . LEU A 1 182 ? -41.043 12.713 73.381 1.00 76.44 182 LEU A C 1
ATOM 1449 O O . LEU A 1 182 ? -40.856 11.884 72.498 1.00 76.44 182 LEU A O 1
ATOM 1453 N N . VAL A 1 183 ? -41.902 12.494 74.381 1.00 81.62 183 VAL A N 1
ATOM 1454 C CA . VAL A 1 183 ? -42.696 11.259 74.499 1.00 81.62 183 VAL A CA 1
ATOM 1455 C C . VAL A 1 183 ? -43.635 11.080 73.299 1.00 81.62 183 VAL A C 1
ATOM 1457 O O . VAL A 1 183 ? -43.841 9.961 72.833 1.00 81.62 183 VAL A O 1
ATOM 1460 N N . PHE A 1 184 ? -44.203 12.156 72.752 1.00 79.62 184 PHE A N 1
ATOM 1461 C CA . PHE A 1 184 ? -44.987 12.089 71.518 1.00 79.62 184 PHE A CA 1
ATOM 1462 C C . PHE A 1 184 ? -44.128 11.681 70.308 1.00 79.62 184 PHE A C 1
ATOM 1464 O O . PHE A 1 184 ? -44.569 10.842 69.523 1.00 79.62 184 PHE A O 1
ATOM 1471 N N . ALA A 1 185 ? -42.900 12.195 70.185 1.00 78.62 185 ALA A N 1
ATOM 1472 C CA . ALA A 1 185 ? -41.949 11.778 69.151 1.00 78.62 185 ALA A CA 1
ATOM 1473 C C . ALA A 1 185 ? -41.562 10.290 69.280 1.00 78.62 185 ALA A C 1
ATOM 1475 O O . ALA A 1 185 ? -41.596 9.561 68.287 1.00 78.62 185 ALA A O 1
ATOM 1476 N N . ASP A 1 186 ? -41.310 9.804 70.497 1.00 80.00 186 ASP A N 1
ATOM 1477 C CA . ASP A 1 186 ? -41.030 8.385 70.761 1.00 80.00 186 ASP A CA 1
ATOM 1478 C C . ASP A 1 186 ? -42.238 7.491 70.435 1.00 80.00 186 ASP A C 1
ATOM 1480 O O . ASP A 1 186 ? -42.109 6.437 69.807 1.00 80.00 186 ASP A O 1
ATOM 1484 N N . ASN A 1 187 ? -43.450 7.940 70.772 1.00 80.81 187 ASN A N 1
ATOM 1485 C CA . ASN A 1 187 ? -44.685 7.228 70.442 1.00 80.81 187 ASN A CA 1
ATOM 1486 C C . ASN A 1 187 ? -44.951 7.161 68.930 1.00 80.81 187 ASN A C 1
ATOM 1488 O O . ASN A 1 187 ? -45.547 6.189 68.463 1.00 80.81 187 ASN A O 1
ATOM 1492 N N . LEU A 1 188 ? -44.511 8.153 68.148 1.00 77.19 188 LEU A N 1
ATOM 1493 C CA . LEU A 1 188 ? -44.586 8.096 66.684 1.00 77.19 188 LEU A CA 1
ATOM 1494 C C . LEU A 1 188 ? -43.693 6.981 66.114 1.00 77.19 188 LEU A C 1
ATOM 1496 O O . LEU A 1 188 ? -44.084 6.340 65.134 1.00 77.19 188 LEU A O 1
ATOM 1500 N N . ARG A 1 189 ? -42.544 6.705 66.749 1.00 75.88 189 ARG A N 1
ATOM 1501 C CA . ARG A 1 189 ? -41.653 5.584 66.397 1.00 75.88 189 ARG A CA 1
ATOM 1502 C C . ARG A 1 189 ? -42.249 4.225 66.798 1.00 75.88 189 ARG A C 1
ATOM 1504 O O . ARG A 1 189 ? -42.045 3.247 66.082 1.00 75.88 189 ARG A O 1
ATOM 1511 N N . GLY A 1 190 ? -42.997 4.175 67.907 1.00 67.50 190 GLY A N 1
ATOM 1512 C CA . GLY A 1 190 ? -43.573 2.951 68.490 1.00 67.50 190 GLY A CA 1
ATOM 1513 C C . GLY A 1 190 ? -44.996 2.562 68.053 1.00 67.50 190 GLY A C 1
ATOM 1514 O O . GLY A 1 190 ? -45.392 1.427 68.283 1.00 67.50 190 GLY A O 1
ATOM 1515 N N . LYS A 1 191 ? -45.782 3.445 67.419 1.00 56.94 191 LYS A N 1
ATOM 1516 C CA . LYS A 1 191 ? -47.160 3.142 66.960 1.00 56.94 191 LYS A CA 1
ATOM 1517 C C . LYS A 1 191 ? -47.233 2.640 65.514 1.00 56.94 191 LYS A C 1
ATOM 1519 O O . LYS A 1 191 ? -47.938 3.221 64.694 1.00 56.94 191 LYS A O 1
ATOM 1524 N N . ASN A 1 192 ? -46.512 1.575 65.195 1.00 52.19 192 ASN A N 1
ATOM 1525 C CA . ASN A 1 192 ? -46.759 0.806 63.973 1.00 52.19 192 ASN A CA 1
ATOM 1526 C C . ASN A 1 192 ? -46.695 -0.689 64.319 1.00 52.19 192 ASN A C 1
ATOM 1528 O O . ASN A 1 192 ? -45.714 -1.348 63.978 1.00 52.19 192 ASN A O 1
ATOM 1532 N N . ASP A 1 193 ? -47.723 -1.162 65.027 1.00 45.50 193 ASP A N 1
ATOM 1533 C CA . ASP A 1 193 ? -48.202 -2.544 64.902 1.00 45.50 193 ASP A CA 1
ATOM 1534 C C . ASP A 1 193 ? -49.266 -2.581 63.796 1.00 45.50 193 ASP A C 1
ATOM 1536 O O . ASP A 1 193 ? -50.141 -1.678 63.800 1.00 45.50 193 ASP A O 1
#

Sequence (193 aa):
MTTHELKIKSEYFMDVVKDIKKAEIRYNDRNYKVGDILVLHEIDGHGNRTGNQCTVIVSHILDDTEYLREGYVMLSIDNLLTKTGLSAHKSNSETSAQRTLSRLGYTDNGGEEWTPPLGKPPRFDLIDELRKEIAELKSQKHINEIKAQGIEEAVKNADNQTYIGVTGGEFSPQKQYRAEILVFADNLRGKND

Solvent-accessible surface area (backbone atoms only — not comparable to full-atom values): 11515 Å² total; per-residue (Å²): 120,56,79,42,83,41,81,34,51,54,90,53,41,60,35,43,76,70,68,70,49,45,66,47,79,42,69,56,86,76,68,80,52,71,59,18,35,38,40,38,33,25,18,48,100,85,68,48,73,73,79,51,68,49,59,30,32,27,75,40,74,50,78,45,67,92,86,31,59,85,66,33,29,40,33,30,43,42,60,54,74,73,73,74,69,69,77,74,86,65,54,74,68,56,53,51,54,50,52,52,40,47,73,67,50,30,52,83,75,84,85,56,80,73,43,72,58,74,64,82,76,78,70,73,61,54,61,58,52,50,50,50,50,50,50,52,59,64,28,68,65,48,51,25,42,54,53,23,51,53,51,54,50,52,52,54,53,57,74,68,56,78,76,87,81,81,90,79,80,80,79,59,72,71,66,76,47,42,65,59,53,52,50,49,29,53,47,45,64,66,72,75,129

pLDDT: mean 78.6, std 17.11, range [42.97, 98.25]